Protein AF-V4MR27-F1 (afdb_monomer_lite)

Secondary structure (DSSP, 8-state):
-HHHHGGGGGG-HHHHHHHHHHHHHHHHHHHHHHHHHHT--SS-HHHHHHHHHHHHHHHHHHHHHIIIIIHHHHHHS-S-HHHHHHHHHHHTTS-HHHHHHHHHHHT-TT---HHHHHHHHHHHHHHHHHHTT--GGGHHHHHHHHHHHHHH-HHHHHHHHHHHHHH-GGGHHHHHHHHTT--HHHH--

Sequence (189 aa):
MLVTVGPYLYRNTQLLQKICRVLRVYYLSALDLVRSSDGSSSQEGSAYENSRVHLKEVRLRVEEALGTCLLPSLQLIPANPAVGNEIWEVMSLLPYEARYRLYGEWEKDDERNPLLLAARQVAKLDTRRILKRLAKENLKPLGRMVAKLAHANPMTVLRTIVNQIEAYRDMIPPVVDAFKYLTQVSEAV

Radius of gyration: 19.43 Å; chains: 1; bounding box: 48×42×54 Å

pLDDT: mean 87.87, std 11.01, range [42.19, 96.94]

InterPro domains:
  IPR021726 THO complex, subunitTHOC2, N-terminal [PF11732] (146-186)
  IPR032302 THO complex subunit 2, N-terminal domain [PF16134] (2-144)
  IPR040007 THO complex subunit 2 [PTHR21597] (1-186)

Structure (mmCIF, N/CA/C/O backbone):
data_AF-V4MR27-F1
#
_entry.id   AF-V4MR27-F1
#
loop_
_atom_site.group_PDB
_atom_site.id
_atom_site.type_symbol
_atom_site.label_atom_id
_atom_site.label_alt_id
_atom_site.label_comp_id
_atom_site.label_asym_id
_atom_site.label_entity_id
_atom_site.label_seq_id
_atom_site.pdbx_PDB_ins_code
_atom_site.Cartn_x
_atom_site.Cartn_y
_atom_site.Cartn_z
_atom_site.occupancy
_atom_site.B_iso_or_equiv
_atom_site.auth_seq_id
_atom_site.auth_comp_id
_atom_site.auth_asym_id
_atom_site.auth_atom_id
_atom_site.pdbx_PDB_model_num
ATOM 1 N N . MET A 1 1 ? 7.627 11.214 -18.291 1.00 61.47 1 MET A N 1
ATOM 2 C CA . MET A 1 1 ? 6.178 11.523 -18.359 1.00 61.47 1 MET A CA 1
ATOM 3 C C . MET A 1 1 ? 5.430 11.166 -17.074 1.00 61.47 1 MET A C 1
ATOM 5 O O . MET A 1 1 ? 4.706 12.015 -16.584 1.00 61.47 1 MET A O 1
ATOM 9 N N . LEU A 1 2 ? 5.575 9.969 -16.485 1.00 76.44 2 LEU A N 1
ATOM 10 C CA . LEU A 1 2 ? 4.888 9.663 -15.210 1.00 76.44 2 LEU A CA 1
ATOM 11 C C . LEU A 1 2 ? 5.478 10.429 -14.014 1.00 76.44 2 LEU A C 1
ATOM 13 O O . LEU A 1 2 ? 4.730 10.980 -13.214 1.00 76.44 2 LEU A O 1
ATOM 17 N N . VAL A 1 3 ? 6.805 10.572 -13.969 1.00 76.50 3 VAL A N 1
ATOM 18 C CA . VAL A 1 3 ? 7.516 11.351 -12.937 1.00 76.50 3 VAL A CA 1
ATOM 19 C C . VAL A 1 3 ? 7.036 12.806 -12.874 1.00 76.50 3 VAL A C 1
ATOM 21 O O . VAL A 1 3 ? 6.881 13.369 -11.799 1.00 76.50 3 VAL A O 1
ATOM 24 N N . THR A 1 4 ? 6.718 13.410 -14.023 1.00 82.38 4 THR A N 1
ATOM 25 C CA . THR A 1 4 ? 6.218 14.792 -14.097 1.00 82.38 4 THR A CA 1
ATOM 26 C C . THR A 1 4 ? 4.765 14.932 -13.641 1.00 82.38 4 THR A C 1
ATOM 28 O O . THR A 1 4 ? 4.366 16.012 -13.222 1.00 82.38 4 THR A O 1
ATOM 31 N N . VAL A 1 5 ? 3.965 13.860 -13.721 1.00 86.06 5 VAL A N 1
ATOM 32 C CA . VAL A 1 5 ? 2.585 13.842 -13.203 1.00 86.06 5 VAL A CA 1
ATOM 33 C C . VAL A 1 5 ? 2.581 13.683 -11.682 1.00 86.06 5 VAL A C 1
ATOM 35 O O . VAL A 1 5 ? 1.713 14.243 -11.016 1.00 86.06 5 VAL A O 1
ATOM 38 N N . GLY A 1 6 ? 3.538 12.939 -11.122 1.00 87.12 6 GLY A N 1
ATOM 39 C CA . GLY A 1 6 ? 3.663 12.742 -9.679 1.00 87.12 6 GLY A CA 1
ATOM 40 C C . GLY A 1 6 ? 2.370 12.198 -9.042 1.00 87.12 6 GLY A C 1
ATOM 41 O O . GLY A 1 6 ? 1.701 11.354 -9.646 1.00 87.12 6 GLY A O 1
ATOM 42 N N . PRO A 1 7 ? 1.953 12.685 -7.858 1.00 89.62 7 PRO A N 1
ATOM 43 C CA . PRO A 1 7 ? 0.788 12.158 -7.145 1.00 89.62 7 PRO A CA 1
ATOM 44 C C . PRO A 1 7 ? -0.559 12.531 -7.774 1.00 89.62 7 PRO A C 1
ATOM 46 O O . PRO A 1 7 ? -1.594 12.110 -7.272 1.00 89.62 7 PRO A O 1
ATOM 49 N N . TYR A 1 8 ? -0.596 13.338 -8.839 1.00 92.00 8 TYR A N 1
ATOM 50 C CA . TYR A 1 8 ? -1.842 13.898 -9.379 1.00 92.00 8 TYR A CA 1
ATOM 51 C C . TYR A 1 8 ? -2.658 12.918 -10.238 1.00 92.00 8 TYR A C 1
ATOM 53 O O . TYR A 1 8 ? -3.765 13.254 -10.671 1.00 92.00 8 TYR A O 1
ATOM 61 N N . LEU A 1 9 ? -2.168 11.691 -10.442 1.00 91.75 9 LEU A N 1
ATOM 62 C CA . LEU A 1 9 ? -2.868 10.658 -11.205 1.00 91.75 9 LEU A CA 1
ATOM 63 C C . LEU A 1 9 ? -4.147 10.165 -10.498 1.00 91.75 9 LEU A C 1
ATOM 65 O O . LEU A 1 9 ? -5.035 9.619 -11.153 1.00 91.75 9 LEU A O 1
ATOM 69 N N . TYR A 1 10 ? -4.304 10.447 -9.196 1.00 92.62 10 TYR A N 1
ATOM 70 C CA . TYR A 1 10 ? -5.521 10.150 -8.424 1.00 92.62 10 TYR A CA 1
ATOM 71 C C . TYR A 1 10 ? -6.809 10.719 -9.043 1.00 92.62 10 TYR A C 1
ATOM 73 O O . TYR A 1 10 ? -7.890 10.171 -8.836 1.00 92.62 10 TYR A O 1
ATOM 81 N N . ARG A 1 11 ? -6.703 11.798 -9.833 1.00 92.44 11 ARG A N 1
ATOM 82 C CA . ARG A 1 11 ? -7.843 12.440 -10.507 1.00 92.44 11 ARG A CA 1
ATOM 83 C C . ARG A 1 11 ? -8.470 11.573 -11.598 1.00 92.44 11 ARG A C 1
ATOM 85 O O . ARG A 1 11 ? -9.620 11.804 -11.959 1.00 92.44 11 ARG A O 1
ATOM 92 N N . ASN A 1 12 ? -7.735 10.597 -12.134 1.00 93.81 12 ASN A N 1
ATOM 93 C CA . ASN A 1 12 ? -8.235 9.679 -13.151 1.00 93.81 12 ASN A CA 1
ATOM 94 C C . ASN A 1 12 ? -7.820 8.239 -12.824 1.00 93.81 12 ASN A C 1
ATOM 96 O O . ASN A 1 12 ? -6.798 7.728 -13.286 1.00 93.81 12 ASN A O 1
ATOM 100 N N . THR A 1 13 ? -8.661 7.568 -12.040 1.00 92.06 13 THR A N 1
ATOM 101 C CA . THR A 1 13 ? -8.437 6.185 -11.602 1.00 92.06 13 THR A CA 1
ATOM 102 C C . THR A 1 13 ? -8.432 5.188 -12.762 1.00 92.06 13 THR A C 1
ATOM 104 O O . THR A 1 13 ? -7.678 4.220 -12.718 1.00 92.06 13 THR A O 1
ATOM 107 N N . GLN A 1 14 ? -9.197 5.433 -13.831 1.00 93.94 14 GLN A N 1
ATOM 108 C CA . GLN A 1 14 ? -9.194 4.573 -15.020 1.00 93.94 14 GLN A CA 1
ATOM 109 C C . GLN A 1 14 ? -7.848 4.620 -15.747 1.00 93.94 14 GLN A C 1
ATOM 111 O O . GLN A 1 14 ? -7.337 3.589 -16.184 1.00 93.94 14 GLN A O 1
ATOM 116 N N . LEU A 1 15 ? -7.265 5.815 -15.880 1.00 94.00 15 LEU A N 1
ATOM 117 C CA . LEU A 1 15 ? -5.939 5.979 -16.466 1.00 94.00 15 LEU A CA 1
ATOM 118 C C . LEU A 1 15 ? -4.879 5.291 -15.603 1.00 94.00 15 LEU A C 1
ATOM 120 O O . LEU A 1 15 ? -4.043 4.572 -16.144 1.00 94.00 15 LEU A O 1
ATOM 124 N N . LEU A 1 16 ? -4.956 5.451 -14.279 1.00 93.88 16 LEU A N 1
ATOM 125 C CA . LEU A 1 16 ? -4.059 4.779 -13.340 1.00 93.88 16 LEU A CA 1
ATOM 126 C C . LEU A 1 16 ? -4.094 3.256 -13.520 1.00 93.88 16 LEU A C 1
ATOM 128 O O . LEU A 1 16 ? -3.049 2.643 -13.715 1.00 93.88 16 LEU A O 1
ATOM 132 N N . GLN A 1 17 ? -5.283 2.653 -13.550 1.00 94.56 17 GLN A N 1
ATOM 133 C CA . GLN A 1 17 ? -5.431 1.208 -13.756 1.00 94.56 17 GLN A CA 1
ATOM 134 C C . GLN A 1 17 ? -4.856 0.752 -15.103 1.00 94.56 17 GLN A C 1
ATOM 136 O O . GLN A 1 17 ? -4.153 -0.255 -15.172 1.00 94.56 17 GLN A O 1
ATOM 141 N N . LYS A 1 18 ? -5.101 1.503 -16.186 1.00 95.69 18 LYS A N 1
ATOM 142 C CA . LYS A 1 18 ? -4.506 1.204 -17.499 1.00 95.69 18 LYS A CA 1
ATOM 143 C C . LYS A 1 18 ? -2.979 1.276 -17.457 1.00 95.69 18 LYS A C 1
ATOM 145 O O . LYS A 1 18 ? -2.328 0.401 -18.020 1.00 95.69 18 LYS A O 1
ATOM 150 N N . ILE A 1 19 ? -2.413 2.270 -16.771 1.00 94.75 19 ILE A N 1
ATOM 151 C CA . ILE A 1 19 ? -0.962 2.399 -16.586 1.00 94.75 19 ILE A CA 1
ATOM 152 C C . ILE A 1 19 ? -0.410 1.195 -15.820 1.00 94.75 19 ILE A C 1
ATOM 154 O O . ILE A 1 19 ? 0.567 0.611 -16.277 1.00 94.75 19 ILE A O 1
ATOM 158 N N . CYS A 1 20 ? -1.045 0.769 -14.724 1.00 95.50 20 CYS A N 1
ATOM 159 C CA . CYS A 1 20 ? -0.635 -0.433 -13.991 1.00 95.50 20 CYS A CA 1
ATOM 160 C C . CYS A 1 20 ? -0.592 -1.667 -14.900 1.00 95.50 20 CYS A C 1
ATOM 162 O O . CYS A 1 20 ? 0.419 -2.364 -14.942 1.00 95.50 20 CYS A O 1
ATOM 164 N N . ARG A 1 21 ? -1.635 -1.893 -15.708 1.00 96.19 21 ARG A N 1
ATOM 165 C CA . ARG A 1 21 ? -1.679 -3.020 -16.656 1.00 96.19 21 ARG A CA 1
ATOM 166 C C . ARG A 1 21 ? -0.570 -2.950 -17.702 1.00 96.19 21 ARG A C 1
ATOM 168 O O . ARG A 1 21 ? 0.065 -3.962 -17.982 1.00 96.19 21 ARG A O 1
ATOM 175 N N . VAL A 1 22 ? -0.306 -1.766 -18.252 1.00 96.44 22 VAL A N 1
ATOM 176 C CA . VAL A 1 22 ? 0.782 -1.568 -19.222 1.00 96.44 22 VAL A CA 1
ATOM 177 C C . VAL A 1 22 ? 2.145 -1.807 -18.575 1.00 96.44 22 VAL A C 1
ATOM 179 O O . VAL A 1 22 ? 2.960 -2.518 -19.153 1.00 96.44 22 VAL A O 1
ATOM 182 N N . LEU A 1 23 ? 2.390 -1.281 -17.371 1.00 95.44 23 LEU A N 1
ATOM 183 C CA . LEU A 1 23 ? 3.644 -1.497 -16.638 1.00 95.44 23 LEU A CA 1
ATOM 184 C C . LEU A 1 23 ? 3.859 -2.973 -16.300 1.00 95.44 23 LEU A C 1
ATOM 186 O O . LEU A 1 23 ? 4.974 -3.471 -16.435 1.00 95.44 23 LEU A O 1
ATOM 190 N N . ARG A 1 24 ? 2.791 -3.681 -15.919 1.00 95.88 24 ARG A N 1
ATOM 191 C CA . ARG A 1 24 ? 2.817 -5.124 -15.674 1.00 95.88 24 ARG A CA 1
ATOM 192 C C . ARG A 1 24 ? 3.269 -5.885 -16.918 1.00 95.88 24 ARG A C 1
ATOM 194 O O . ARG A 1 24 ? 4.217 -6.660 -16.844 1.00 95.88 24 ARG A O 1
ATOM 201 N N . VAL A 1 25 ? 2.609 -5.652 -18.055 1.00 96.50 25 VAL A N 1
ATOM 202 C CA . VAL A 1 25 ? 2.952 -6.309 -19.326 1.00 96.50 25 VAL A CA 1
ATOM 203 C C . VAL A 1 25 ? 4.372 -5.939 -19.750 1.00 96.50 25 VAL A C 1
ATOM 205 O O . VAL A 1 25 ? 5.138 -6.820 -20.110 1.00 96.50 25 VAL A O 1
ATOM 208 N N . TYR A 1 26 ? 4.759 -4.668 -19.631 1.00 94.88 26 TYR A N 1
ATOM 209 C CA . TYR A 1 26 ? 6.109 -4.202 -19.952 1.00 94.88 26 TYR A CA 1
ATOM 210 C C . TYR A 1 26 ? 7.191 -4.931 -19.140 1.00 94.88 26 TYR A C 1
ATOM 212 O O . TYR A 1 26 ? 8.190 -5.376 -19.704 1.00 94.88 26 TYR A O 1
ATOM 220 N N . TYR A 1 27 ? 6.973 -5.108 -17.833 1.00 95.62 27 TYR A N 1
ATOM 221 C CA . TYR A 1 27 ? 7.899 -5.835 -16.966 1.00 95.62 27 TYR A CA 1
ATOM 222 C C . TYR A 1 27 ? 7.965 -7.331 -17.303 1.00 95.62 27 TYR A C 1
ATOM 224 O O . TYR A 1 27 ? 9.055 -7.892 -17.395 1.00 95.62 27 TYR A O 1
ATOM 232 N N . LEU A 1 28 ? 6.813 -7.971 -17.529 1.00 95.38 28 LEU A N 1
ATOM 233 C CA . LEU A 1 28 ? 6.743 -9.388 -17.903 1.00 95.38 28 LEU A CA 1
ATOM 234 C C . LEU A 1 28 ? 7.421 -9.658 -19.248 1.00 95.38 28 LEU A C 1
ATOM 236 O O . LEU A 1 28 ? 8.230 -10.574 -19.337 1.00 95.38 28 LEU A O 1
ATOM 240 N N . SER A 1 29 ? 7.187 -8.815 -20.256 1.00 93.75 29 SER A N 1
ATOM 241 C CA . SER A 1 29 ? 7.860 -8.935 -21.551 1.00 93.75 29 SER A CA 1
ATOM 242 C C . SER A 1 29 ? 9.382 -8.857 -21.412 1.00 93.75 29 SER A C 1
ATOM 244 O O . SER A 1 29 ? 10.097 -9.627 -22.046 1.00 93.75 29 SER A O 1
ATOM 246 N N . ALA A 1 30 ? 9.899 -7.971 -20.552 1.00 92.50 30 ALA A N 1
ATOM 247 C CA . ALA A 1 30 ? 11.335 -7.890 -20.288 1.00 92.50 30 ALA A CA 1
ATOM 248 C C . ALA A 1 30 ? 11.878 -9.142 -19.574 1.00 92.50 30 ALA A C 1
ATOM 250 O O . ALA A 1 30 ? 12.997 -9.570 -19.855 1.00 92.50 30 ALA A O 1
ATOM 251 N N . LEU A 1 31 ? 11.095 -9.750 -18.676 1.00 91.50 31 LEU A N 1
ATOM 252 C CA . LEU A 1 31 ? 11.454 -11.019 -18.037 1.00 91.50 31 LEU A CA 1
ATOM 253 C C . LEU A 1 31 ? 11.474 -12.180 -19.034 1.00 91.50 31 LEU A C 1
ATOM 255 O O . LEU A 1 31 ? 12.399 -12.991 -19.002 1.00 91.50 31 LEU A O 1
ATOM 259 N N . ASP A 1 32 ? 10.485 -12.259 -19.918 1.00 91.12 32 ASP A N 1
ATOM 260 C CA . ASP A 1 32 ? 10.373 -13.345 -20.892 1.00 91.12 32 ASP A CA 1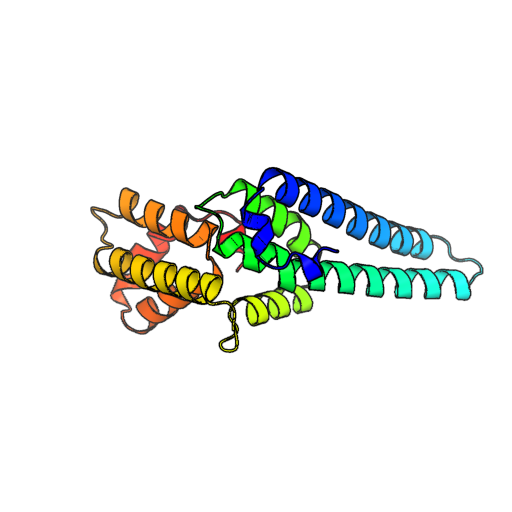
ATOM 261 C C . ASP A 1 32 ? 11.501 -13.299 -21.933 1.00 91.12 32 ASP A C 1
ATOM 263 O O . ASP A 1 32 ? 12.000 -14.350 -22.338 1.00 91.12 32 ASP A O 1
ATOM 267 N N . LEU A 1 33 ? 11.990 -12.105 -22.289 1.00 87.88 33 LEU A N 1
ATOM 268 C CA . LEU A 1 33 ? 13.189 -11.941 -23.122 1.00 87.88 33 LEU A CA 1
ATOM 269 C C . LEU A 1 33 ? 14.445 -12.534 -22.464 1.00 87.88 33 LEU A C 1
ATOM 271 O O . LEU A 1 33 ? 15.243 -13.192 -23.131 1.00 87.88 33 LEU A O 1
ATOM 275 N N . VAL A 1 34 ? 14.615 -12.342 -21.152 1.00 87.75 34 VAL A N 1
ATOM 276 C CA . VAL A 1 34 ? 15.747 -12.917 -20.404 1.00 87.75 34 VAL A CA 1
ATOM 277 C C . VAL A 1 34 ? 15.586 -14.430 -20.231 1.00 87.75 34 VAL A C 1
ATOM 279 O O . VAL A 1 34 ? 16.543 -15.174 -20.403 1.00 87.75 34 VAL A O 1
ATOM 282 N N . ARG A 1 35 ? 14.369 -14.918 -19.966 1.00 87.00 35 ARG A N 1
ATOM 283 C CA . ARG A 1 35 ? 14.099 -16.363 -19.854 1.00 87.00 35 ARG A CA 1
ATOM 284 C C . ARG A 1 35 ? 14.314 -17.105 -21.170 1.00 87.00 35 ARG A C 1
ATOM 286 O O . ARG A 1 35 ? 14.810 -18.225 -21.166 1.00 87.00 35 ARG A O 1
ATOM 293 N N . SER A 1 36 ? 13.942 -16.485 -22.288 1.00 82.31 36 SER A N 1
ATOM 294 C CA . SER A 1 36 ? 14.106 -17.079 -23.618 1.00 82.31 36 SER A CA 1
ATOM 295 C C . SER A 1 36 ? 15.580 -17.211 -24.006 1.00 82.31 36 SER A C 1
ATOM 297 O O . SER A 1 36 ? 15.940 -18.167 -24.686 1.00 82.31 36 SER A O 1
ATOM 299 N N . SER A 1 37 ? 16.439 -16.296 -23.543 1.00 74.69 37 SER A N 1
ATOM 300 C CA . SER A 1 37 ? 17.880 -16.353 -23.806 1.00 74.69 37 SER A CA 1
ATOM 301 C C . SER A 1 37 ? 18.631 -17.343 -22.907 1.00 74.69 37 SER A C 1
ATOM 303 O O . SER A 1 37 ? 19.641 -17.892 -23.339 1.00 74.69 37 SER A O 1
ATOM 305 N N . ASP A 1 38 ? 18.111 -17.657 -21.713 1.00 68.88 38 ASP A N 1
ATOM 306 C CA . ASP A 1 38 ? 18.657 -18.712 -20.840 1.00 68.88 38 ASP A CA 1
ATOM 307 C C . ASP A 1 38 ? 18.487 -20.133 -21.433 1.00 68.88 38 ASP A C 1
ATOM 309 O O . ASP A 1 38 ? 19.234 -21.046 -21.080 1.00 68.88 38 ASP A O 1
ATOM 313 N N . GLY A 1 39 ? 17.526 -20.339 -22.346 1.00 65.75 39 GLY A N 1
ATOM 314 C CA . GLY A 1 39 ? 17.236 -21.640 -22.969 1.00 65.75 39 GLY A CA 1
ATOM 315 C C . GLY A 1 39 ? 18.061 -21.984 -24.220 1.00 65.75 39 GLY A C 1
ATOM 316 O O . GLY A 1 39 ? 18.064 -23.140 -24.642 1.00 65.75 39 GLY A O 1
ATOM 317 N N . SER A 1 40 ? 18.763 -21.017 -24.822 1.00 63.44 40 SER A N 1
ATOM 318 C CA . SER A 1 40 ? 19.533 -21.185 -26.066 1.00 63.44 40 SER A CA 1
ATOM 319 C C . SER A 1 40 ? 21.042 -21.216 -25.789 1.00 63.44 40 SER A C 1
ATOM 321 O O . SER A 1 40 ? 21.714 -20.189 -25.758 1.00 63.44 40 SER A O 1
ATOM 323 N N . SER A 1 41 ? 21.595 -22.408 -25.577 1.00 53.75 41 SER A N 1
ATOM 324 C CA . SER A 1 41 ? 22.968 -22.650 -25.107 1.00 53.75 41 SER A CA 1
ATOM 325 C C . SER A 1 41 ? 24.072 -22.567 -26.180 1.00 53.75 41 SER A C 1
ATOM 327 O O . SER A 1 41 ? 25.076 -23.273 -26.094 1.00 53.75 41 SER A O 1
ATOM 329 N N . SER A 1 42 ? 23.960 -21.725 -27.211 1.00 52.84 42 SER A N 1
ATOM 330 C CA . SER A 1 42 ? 25.011 -21.627 -28.241 1.00 52.84 42 SER A CA 1
ATOM 331 C C . SER A 1 42 ? 25.128 -20.223 -28.839 1.00 52.84 42 SER A C 1
ATOM 333 O O . SER A 1 42 ? 24.287 -19.826 -29.628 1.00 52.84 42 SER A O 1
ATOM 335 N N . GLN A 1 43 ? 26.219 -19.534 -28.478 1.00 56.94 43 GLN A N 1
ATOM 336 C CA . GLN A 1 43 ? 26.781 -18.321 -29.101 1.00 56.94 43 GLN A CA 1
ATOM 337 C C . GLN A 1 43 ? 25.887 -17.066 -29.154 1.00 56.94 43 GLN A C 1
ATOM 339 O O . GLN A 1 43 ? 25.104 -16.910 -30.073 1.00 56.94 43 GLN A O 1
ATOM 344 N N . GLU A 1 44 ? 26.101 -16.136 -28.206 1.00 56.25 44 GLU A N 1
ATOM 345 C CA . GLU A 1 44 ? 26.154 -14.665 -28.399 1.00 56.25 44 GLU A CA 1
ATOM 346 C C . GLU A 1 44 ? 26.227 -13.952 -27.029 1.00 56.25 44 GLU A C 1
ATOM 348 O O . GLU A 1 44 ? 25.235 -13.482 -26.472 1.00 56.25 44 GLU A O 1
ATOM 353 N N . GLY A 1 45 ? 27.431 -13.845 -26.451 1.00 61.94 45 GLY A N 1
ATOM 354 C CA . GLY A 1 45 ? 27.626 -13.197 -25.141 1.00 61.94 45 GLY A CA 1
ATOM 355 C C . GLY A 1 45 ? 27.185 -11.723 -25.082 1.00 61.94 45 GLY A C 1
ATOM 356 O O . GLY A 1 45 ? 26.875 -11.221 -24.006 1.00 61.94 45 GLY A O 1
ATOM 357 N N . SER A 1 46 ? 27.103 -11.032 -26.227 1.00 67.62 46 SER A N 1
ATOM 358 C CA . SER A 1 46 ? 26.676 -9.626 -26.302 1.00 67.62 46 SER A CA 1
ATOM 359 C C . SER A 1 46 ? 25.155 -9.452 -26.188 1.00 67.62 46 SER A C 1
ATOM 361 O O . SER A 1 46 ? 24.696 -8.594 -25.434 1.00 67.62 46 SER A O 1
ATOM 363 N N . ALA A 1 47 ? 24.359 -10.280 -26.875 1.00 70.75 47 ALA A N 1
ATOM 364 C CA . ALA A 1 47 ? 22.896 -10.196 -26.837 1.00 70.75 47 ALA A CA 1
ATOM 365 C C . ALA A 1 47 ? 22.331 -10.540 -25.445 1.00 70.75 47 ALA A C 1
ATOM 367 O O . ALA A 1 47 ? 21.364 -9.926 -24.974 1.00 70.75 47 ALA A O 1
ATOM 368 N N . TYR A 1 48 ? 22.986 -11.477 -24.756 1.00 69.69 48 TYR A N 1
ATOM 369 C CA . TYR A 1 48 ? 22.646 -11.869 -23.392 1.00 69.69 48 TYR A CA 1
ATOM 370 C C . TYR A 1 48 ? 22.860 -10.733 -22.381 1.00 69.69 48 TYR A C 1
ATOM 372 O O . TYR A 1 48 ? 21.967 -10.415 -21.588 1.00 69.69 48 TYR A O 1
ATOM 380 N N . GLU A 1 49 ? 24.015 -10.066 -22.449 1.0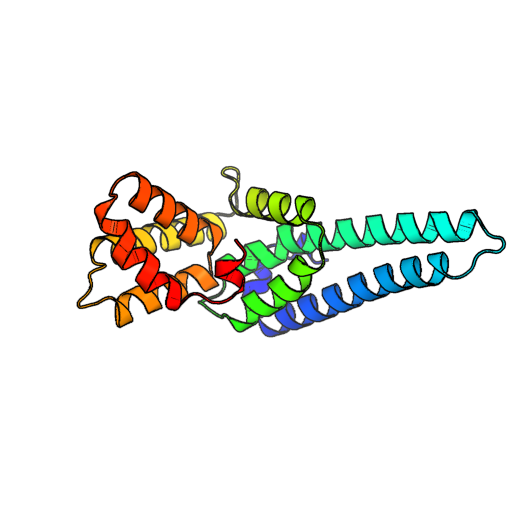0 81.69 49 GLU A N 1
ATOM 381 C CA . GLU A 1 49 ? 24.325 -8.936 -21.570 1.00 81.69 49 GLU A CA 1
ATOM 382 C C . GLU A 1 49 ? 23.361 -7.765 -21.813 1.00 81.69 49 GLU A C 1
ATOM 384 O O . GLU A 1 49 ? 22.804 -7.206 -20.865 1.00 81.69 49 GLU A O 1
ATOM 389 N N . ASN A 1 50 ? 23.049 -7.471 -23.080 1.00 84.19 50 ASN A N 1
ATOM 390 C CA . ASN A 1 50 ? 22.085 -6.432 -23.451 1.00 84.19 50 ASN A CA 1
ATOM 391 C C . ASN A 1 50 ? 20.686 -6.691 -22.860 1.00 84.19 50 ASN A C 1
ATOM 393 O O . ASN A 1 50 ? 20.038 -5.762 -22.373 1.00 84.19 50 ASN A O 1
ATOM 397 N N . SER A 1 51 ? 20.234 -7.950 -22.838 1.00 86.25 51 SER A N 1
ATOM 398 C CA . SER A 1 51 ? 18.925 -8.334 -22.285 1.00 86.25 51 SER A CA 1
ATOM 399 C C . SER A 1 51 ? 18.857 -8.141 -20.766 1.00 86.25 51 SER A C 1
ATOM 401 O O . SER A 1 51 ? 17.871 -7.621 -20.236 1.00 86.25 51 SER A O 1
ATOM 403 N N . ARG A 1 52 ? 19.931 -8.488 -20.045 1.00 86.69 52 ARG A N 1
ATOM 404 C CA . ARG A 1 52 ? 20.029 -8.274 -18.590 1.00 86.69 52 ARG A CA 1
ATOM 405 C C . ARG A 1 52 ? 20.097 -6.794 -18.226 1.00 86.69 52 ARG A C 1
ATOM 407 O O . ARG A 1 52 ? 19.473 -6.376 -17.248 1.00 86.69 52 ARG A O 1
ATOM 414 N N . VAL A 1 53 ? 20.834 -5.998 -19.000 1.00 90.38 53 VAL A N 1
ATOM 415 C CA . VAL A 1 53 ? 20.880 -4.537 -18.836 1.00 90.38 53 VAL A CA 1
ATOM 416 C C . VAL A 1 53 ? 19.499 -3.932 -19.086 1.00 90.38 53 VAL A C 1
ATOM 418 O O . VAL A 1 53 ? 19.029 -3.136 -18.272 1.00 90.38 53 VAL A O 1
ATOM 421 N N . HIS A 1 54 ? 18.804 -4.370 -20.139 1.00 90.88 54 HIS A N 1
ATOM 422 C CA . HIS A 1 54 ? 17.444 -3.924 -20.427 1.00 90.88 54 HIS A CA 1
ATOM 423 C C . HIS A 1 54 ? 16.473 -4.239 -19.281 1.00 90.88 54 HIS A C 1
ATOM 425 O O . HIS A 1 54 ? 15.737 -3.355 -18.846 1.00 90.88 54 HIS A O 1
ATOM 431 N N . LEU A 1 55 ? 16.513 -5.452 -18.718 1.00 91.81 55 LEU A N 1
ATOM 432 C CA . LEU A 1 55 ? 15.675 -5.815 -17.572 1.00 91.81 55 LEU A CA 1
ATOM 433 C C . LEU A 1 55 ? 15.953 -4.936 -16.341 1.00 91.81 55 LEU A C 1
ATOM 435 O O . LEU A 1 55 ? 15.016 -4.528 -15.652 1.00 91.81 55 LEU A O 1
ATOM 439 N N . LYS A 1 56 ? 17.224 -4.623 -16.056 1.00 92.75 56 LYS A N 1
ATOM 440 C CA . LYS A 1 56 ? 17.590 -3.718 -14.951 1.00 92.75 56 LYS A CA 1
ATOM 441 C C . LYS A 1 56 ? 17.001 -2.321 -15.153 1.00 92.75 56 LYS A C 1
ATOM 443 O O . LYS A 1 56 ? 16.452 -1.763 -14.206 1.00 92.75 56 LYS A O 1
ATOM 448 N N . GLU A 1 57 ? 17.070 -1.794 -16.373 1.00 93.56 57 GLU A N 1
ATOM 449 C CA . GLU A 1 57 ? 16.499 -0.492 -16.733 1.00 93.56 57 GLU A CA 1
ATOM 450 C C . GLU A 1 57 ? 14.968 -0.492 -16.626 1.00 93.56 57 GLU A C 1
ATOM 452 O O . GLU A 1 57 ? 14.371 0.404 -16.030 1.00 93.56 57 GLU A O 1
ATOM 457 N N . VAL A 1 58 ? 14.313 -1.532 -17.148 1.00 94.25 58 VAL A N 1
ATOM 458 C CA . VAL A 1 58 ? 12.859 -1.724 -17.036 1.00 94.25 58 VAL A CA 1
ATOM 459 C C . VAL A 1 58 ? 12.438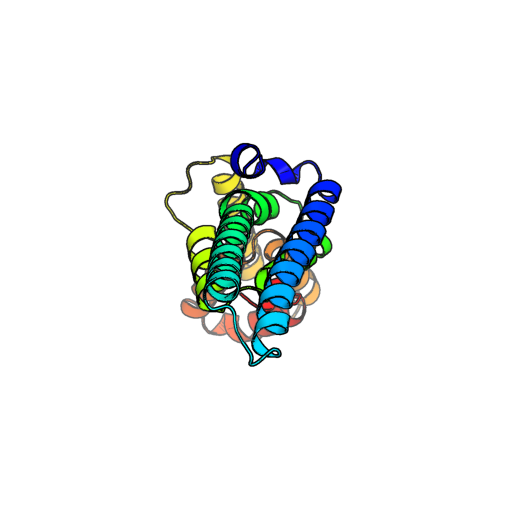 -1.752 -15.569 1.00 94.25 58 VAL A C 1
ATOM 461 O O . VAL A 1 58 ? 11.504 -1.047 -15.185 1.00 94.25 58 VAL A O 1
ATOM 464 N N . ARG A 1 59 ? 13.155 -2.515 -14.736 1.00 94.44 59 ARG A N 1
ATOM 465 C CA . ARG A 1 59 ? 12.908 -2.587 -13.294 1.00 94.44 59 ARG A CA 1
ATOM 466 C C . ARG A 1 59 ? 13.026 -1.217 -12.637 1.00 94.44 59 ARG A C 1
ATOM 468 O O . ARG A 1 59 ? 12.117 -0.836 -11.908 1.00 94.44 59 ARG A O 1
ATOM 475 N N . LEU A 1 60 ? 14.095 -0.474 -12.925 1.00 94.00 60 LEU A N 1
ATOM 476 C CA . LEU A 1 60 ? 14.311 0.860 -12.366 1.00 94.00 60 LEU A CA 1
ATOM 477 C C . LEU A 1 60 ? 13.156 1.809 -12.714 1.00 94.00 60 LEU A C 1
ATOM 479 O O . LEU A 1 60 ? 12.625 2.475 -11.831 1.00 94.00 60 LEU A O 1
ATOM 483 N N . ARG A 1 61 ? 12.706 1.813 -13.973 1.00 93.56 61 ARG A N 1
ATOM 484 C CA . ARG A 1 61 ? 11.575 2.646 -14.417 1.00 93.56 61 ARG A CA 1
ATOM 485 C C . ARG A 1 61 ? 10.254 2.264 -13.756 1.00 93.56 61 ARG A C 1
ATOM 487 O O . ARG A 1 61 ? 9.440 3.138 -13.470 1.00 93.56 61 ARG A O 1
ATOM 494 N N . VAL A 1 62 ? 10.018 0.970 -13.533 1.00 95.00 62 VAL A N 1
ATOM 495 C CA . VAL A 1 62 ? 8.816 0.489 -12.833 1.00 95.00 62 VAL A CA 1
ATOM 496 C C . VAL A 1 62 ? 8.860 0.882 -11.355 1.00 95.00 62 VAL A C 1
ATOM 498 O O . VAL A 1 62 ? 7.867 1.403 -10.850 1.00 95.00 62 VAL A O 1
ATOM 501 N N . GLU A 1 63 ? 9.999 0.696 -10.679 1.00 94.62 63 GLU A N 1
ATOM 502 C CA . GLU A 1 63 ? 10.209 1.148 -9.294 1.00 94.62 63 GLU A CA 1
ATOM 503 C C . GLU A 1 63 ? 9.995 2.666 -9.169 1.00 94.62 63 GLU A C 1
ATOM 505 O O . GLU A 1 63 ? 9.254 3.117 -8.294 1.00 94.62 63 GLU A O 1
ATOM 510 N N . GLU A 1 64 ? 10.560 3.455 -10.085 1.00 93.31 64 GLU A N 1
ATOM 511 C CA . GLU A 1 64 ? 10.396 4.909 -10.111 1.00 93.31 64 GLU A CA 1
ATOM 512 C C . GLU A 1 64 ? 8.931 5.315 -10.333 1.00 93.31 64 GLU A C 1
ATOM 514 O O . GLU A 1 64 ? 8.407 6.167 -9.612 1.00 93.31 64 GLU A O 1
ATOM 519 N N . ALA A 1 65 ? 8.228 4.689 -11.284 1.00 94.00 65 ALA A N 1
ATOM 520 C CA . ALA A 1 65 ? 6.812 4.965 -11.534 1.00 94.00 65 ALA A CA 1
ATOM 521 C C . ALA A 1 65 ? 5.928 4.619 -10.323 1.00 94.00 65 ALA A C 1
ATOM 523 O O . ALA A 1 65 ? 4.991 5.360 -10.006 1.00 94.00 65 ALA A O 1
ATOM 524 N N . LEU A 1 66 ? 6.232 3.520 -9.626 1.00 94.00 66 LEU A N 1
ATOM 525 C CA . LEU A 1 66 ? 5.542 3.135 -8.397 1.00 94.00 66 LEU A CA 1
ATOM 526 C C . LEU A 1 66 ? 5.765 4.172 -7.292 1.00 94.00 66 LEU A C 1
ATOM 528 O O . LEU A 1 66 ? 4.791 4.714 -6.766 1.00 94.00 66 LEU A O 1
ATOM 532 N N . GLY A 1 67 ? 7.026 4.481 -6.982 1.00 92.19 67 GLY A N 1
ATOM 533 C CA . GLY A 1 67 ? 7.394 5.359 -5.872 1.00 92.19 67 GLY A CA 1
ATOM 534 C C . GLY A 1 67 ? 7.004 6.824 -6.076 1.00 92.19 67 GLY A C 1
ATOM 535 O O . GLY A 1 67 ? 6.523 7.463 -5.146 1.00 92.19 67 GLY A O 1
ATOM 536 N N . THR A 1 68 ? 7.156 7.361 -7.288 1.00 90.50 68 THR A N 1
ATOM 537 C CA . THR A 1 68 ? 6.931 8.797 -7.556 1.00 90.50 68 THR A CA 1
ATOM 538 C C . THR A 1 68 ? 5.489 9.138 -7.931 1.00 90.50 68 THR A C 1
ATOM 540 O O . THR A 1 68 ? 5.063 10.282 -7.766 1.00 90.50 68 THR A O 1
ATOM 543 N N . CYS A 1 69 ? 4.725 8.167 -8.443 1.00 92.12 69 CYS A N 1
ATOM 544 C CA . CYS A 1 69 ? 3.413 8.425 -9.031 1.00 92.12 69 CYS A CA 1
ATOM 545 C C . CYS A 1 69 ? 2.312 7.525 -8.463 1.00 92.12 69 CYS A C 1
ATOM 547 O O . CYS A 1 69 ? 1.353 8.044 -7.888 1.00 92.12 69 CYS A O 1
ATOM 549 N N . LEU A 1 70 ? 2.423 6.199 -8.584 1.00 93.44 70 LEU A N 1
ATOM 550 C CA . LEU A 1 70 ? 1.306 5.293 -8.280 1.00 93.44 70 LEU A CA 1
ATOM 551 C C . LEU A 1 70 ? 0.985 5.212 -6.779 1.00 93.44 70 LEU A C 1
ATOM 553 O O . LEU A 1 70 ? -0.174 5.392 -6.402 1.00 93.44 70 LEU A O 1
ATOM 557 N N . LEU A 1 71 ? 1.989 4.996 -5.922 1.00 92.81 71 LEU A N 1
ATOM 558 C CA . LEU A 1 71 ? 1.800 4.896 -4.466 1.00 92.81 71 LEU A CA 1
ATOM 559 C C . LEU A 1 71 ? 1.409 6.242 -3.831 1.00 92.81 71 LEU A C 1
ATOM 561 O O . LEU A 1 71 ? 0.490 6.272 -3.006 1.00 92.81 71 LEU A O 1
ATOM 565 N N . PRO A 1 72 ? 2.007 7.382 -4.231 1.00 92.75 72 PRO A N 1
ATOM 566 C CA . PRO A 1 72 ? 1.520 8.696 -3.824 1.00 92.75 72 PRO A CA 1
ATOM 567 C C . PRO A 1 72 ? 0.079 8.969 -4.264 1.00 92.75 72 PRO A C 1
ATOM 569 O O . PRO A 1 72 ? -0.723 9.463 -3.477 1.00 92.75 72 PRO A O 1
ATOM 572 N N . SER A 1 73 ? -0.286 8.595 -5.493 1.00 93.31 73 SER A N 1
ATOM 573 C CA . SER A 1 73 ? -1.655 8.784 -5.984 1.00 93.31 73 SER A CA 1
ATOM 574 C C . SER A 1 73 ? -2.665 7.956 -5.195 1.00 93.31 73 SER A C 1
ATOM 576 O O . SER A 1 73 ? -3.742 8.464 -4.897 1.00 93.31 73 SER A O 1
ATOM 578 N N . LEU A 1 74 ? -2.328 6.717 -4.814 1.00 93.19 74 LEU A N 1
ATOM 579 C CA . LEU A 1 74 ? -3.218 5.851 -4.034 1.00 93.19 74 LEU A CA 1
ATOM 580 C C . LEU A 1 74 ? -3.656 6.502 -2.712 1.00 93.19 74 LEU A C 1
ATOM 582 O O . LEU A 1 74 ? -4.837 6.440 -2.377 1.00 93.19 74 LEU A O 1
ATOM 586 N N . GLN A 1 75 ? -2.745 7.205 -2.031 1.00 92.38 75 GLN A N 1
ATOM 587 C CA . GLN A 1 75 ? -3.021 7.906 -0.765 1.00 92.38 75 GLN A CA 1
ATOM 588 C C . GLN A 1 75 ? -4.096 8.995 -0.896 1.00 92.38 75 GLN A C 1
ATOM 590 O O . GLN A 1 75 ? -4.781 9.314 0.077 1.00 92.38 75 GLN A O 1
ATOM 595 N N .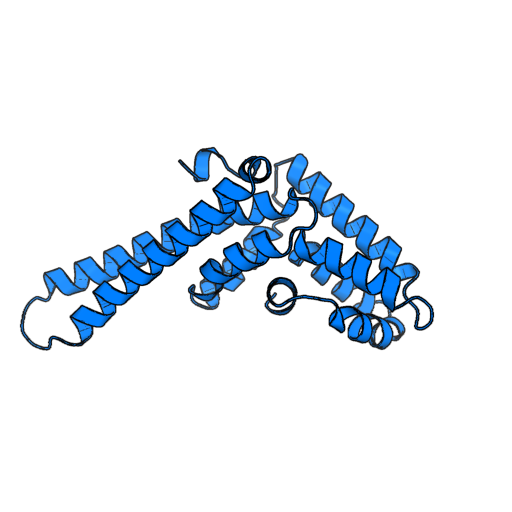 LEU A 1 76 ? -4.251 9.556 -2.100 1.00 93.56 76 LEU A N 1
ATOM 596 C CA . LEU A 1 76 ? -5.208 10.617 -2.416 1.00 93.56 76 LEU A CA 1
ATOM 597 C C . LEU A 1 76 ? -6.531 10.085 -2.990 1.00 93.56 76 LEU A C 1
ATOM 599 O O . LEU A 1 76 ? -7.496 10.843 -3.113 1.00 93.56 76 LEU A O 1
ATOM 603 N N . ILE A 1 77 ? -6.594 8.804 -3.361 1.00 92.75 77 ILE A N 1
ATOM 604 C CA . ILE A 1 77 ? -7.800 8.183 -3.911 1.00 92.75 77 ILE A CA 1
ATOM 605 C C . ILE A 1 77 ? -8.736 7.805 -2.753 1.00 92.75 77 ILE A C 1
ATOM 607 O O . ILE A 1 77 ? -8.324 7.105 -1.826 1.00 92.75 77 ILE A O 1
ATOM 611 N N . PRO A 1 78 ? -10.024 8.201 -2.796 1.00 87.75 78 PRO A N 1
ATOM 612 C CA . PRO A 1 78 ? -11.017 7.667 -1.874 1.00 87.75 78 PRO A CA 1
ATOM 613 C C . PRO A 1 78 ? -11.044 6.144 -1.971 1.00 87.75 78 PRO A C 1
ATOM 615 O O . PRO A 1 78 ? -11.032 5.616 -3.077 1.00 87.75 78 PRO A O 1
ATOM 618 N N . ALA A 1 79 ? -11.114 5.456 -0.832 1.00 85.50 79 ALA A N 1
ATOM 619 C CA . ALA A 1 79 ? -10.991 4.002 -0.727 1.00 85.50 79 ALA A CA 1
ATOM 620 C C . ALA A 1 79 ? -11.562 3.218 -1.924 1.00 85.50 79 ALA A C 1
ATOM 622 O O . ALA A 1 79 ? -12.779 3.064 -2.068 1.00 85.50 79 ALA A O 1
ATOM 623 N N . ASN A 1 80 ? -10.651 2.728 -2.768 1.00 89.38 80 ASN A N 1
ATOM 624 C CA . ASN A 1 80 ? -10.953 2.001 -3.992 1.00 89.38 80 ASN A CA 1
ATOM 625 C C . ASN A 1 80 ? -10.039 0.765 -4.089 1.00 89.38 80 ASN A C 1
ATOM 627 O O . ASN A 1 80 ? -8.930 0.861 -4.624 1.00 89.38 80 ASN A O 1
ATOM 631 N N . PRO A 1 81 ? -10.497 -0.399 -3.592 1.00 87.00 81 PRO A N 1
ATOM 632 C CA . PRO A 1 81 ? -9.696 -1.623 -3.572 1.00 87.00 81 PRO A CA 1
ATOM 633 C C . PRO A 1 81 ? -9.223 -2.064 -4.959 1.00 87.00 81 PRO A C 1
ATOM 635 O O . PRO A 1 81 ? -8.128 -2.598 -5.096 1.00 87.00 81 PRO A O 1
ATOM 638 N N . ALA A 1 82 ? -10.008 -1.797 -6.009 1.00 89.38 82 ALA A N 1
ATOM 639 C CA . ALA A 1 82 ? -9.652 -2.187 -7.370 1.00 89.38 82 ALA A CA 1
ATOM 640 C C . ALA A 1 82 ? -8.379 -1.483 -7.860 1.00 89.38 82 ALA A C 1
ATOM 642 O O . ALA A 1 82 ? -7.603 -2.069 -8.604 1.00 89.38 82 ALA A O 1
ATOM 643 N N . VAL A 1 83 ? -8.147 -0.234 -7.444 1.00 92.06 83 VAL A N 1
ATOM 644 C CA . VAL A 1 83 ? -6.910 0.484 -7.780 1.00 92.06 83 VAL A CA 1
ATOM 645 C C . VAL A 1 83 ? -5.722 -0.089 -7.011 1.00 92.06 83 VAL A C 1
ATOM 647 O O . VAL A 1 83 ? -4.679 -0.335 -7.613 1.00 92.06 83 VAL A O 1
ATOM 650 N N . GLY A 1 84 ? -5.890 -0.348 -5.711 1.00 90.94 84 GLY A N 1
ATOM 651 C CA . GLY A 1 84 ? -4.854 -0.986 -4.898 1.00 90.94 84 GLY A CA 1
ATOM 652 C C . GLY A 1 84 ? -4.425 -2.336 -5.477 1.00 90.94 84 GLY A C 1
ATOM 653 O O . GLY A 1 84 ? -3.231 -2.590 -5.608 1.00 90.94 84 GLY A O 1
ATOM 654 N N . ASN A 1 85 ? -5.387 -3.168 -5.890 1.00 90.94 85 ASN A N 1
ATOM 655 C CA . ASN A 1 85 ? -5.114 -4.478 -6.486 1.00 90.94 85 ASN A CA 1
ATOM 656 C C . ASN A 1 85 ? -4.281 -4.364 -7.771 1.00 90.94 85 ASN A C 1
ATOM 658 O O . ASN A 1 85 ? -3.306 -5.084 -7.931 1.00 90.94 85 ASN A O 1
ATOM 662 N N . GLU A 1 86 ? -4.609 -3.431 -8.667 1.00 93.31 86 GLU A N 1
ATOM 663 C CA . GLU A 1 86 ? -3.846 -3.236 -9.911 1.00 93.31 86 GLU A CA 1
ATOM 664 C C . GLU A 1 86 ? -2.406 -2.766 -9.640 1.00 93.31 86 GLU A C 1
ATOM 666 O O . GLU A 1 86 ? -1.478 -3.186 -10.328 1.00 93.31 86 GLU A O 1
ATOM 671 N N . ILE A 1 87 ? -2.192 -1.934 -8.613 1.00 94.06 87 ILE A N 1
ATOM 672 C CA . ILE A 1 87 ? -0.842 -1.549 -8.172 1.00 94.06 87 ILE A CA 1
ATOM 673 C C . ILE A 1 87 ? -0.093 -2.771 -7.620 1.00 94.06 87 ILE A C 1
ATOM 675 O O . ILE A 1 87 ? 1.073 -2.986 -7.960 1.00 94.06 87 ILE A O 1
ATOM 679 N N . TRP A 1 88 ? -0.759 -3.600 -6.816 1.00 93.06 88 TRP A N 1
ATOM 680 C CA . TRP A 1 88 ? -0.179 -4.816 -6.247 1.00 93.06 88 TRP A CA 1
ATOM 681 C C . TRP A 1 88 ? 0.228 -5.847 -7.305 1.00 93.06 88 TRP A C 1
ATOM 683 O O . TRP A 1 88 ? 1.303 -6.438 -7.209 1.00 93.06 88 TRP A O 1
ATOM 693 N N . GLU A 1 89 ? -0.567 -6.019 -8.360 1.00 93.62 89 GLU A N 1
ATOM 694 C CA . GLU A 1 89 ? -0.226 -6.894 -9.490 1.00 93.62 89 GLU A CA 1
ATOM 695 C C . GLU A 1 89 ? 1.082 -6.477 -10.187 1.00 93.62 89 GLU A C 1
ATOM 697 O O . GLU A 1 89 ? 1.757 -7.320 -10.770 1.00 93.62 89 GLU A O 1
ATOM 702 N N . VAL A 1 90 ? 1.469 -5.197 -10.117 1.00 95.00 90 VAL A N 1
ATOM 703 C CA . VAL A 1 90 ? 2.779 -4.721 -10.594 1.00 95.00 90 VAL A CA 1
ATOM 704 C C . VAL A 1 90 ? 3.851 -4.929 -9.524 1.00 95.00 90 VAL A C 1
ATOM 706 O O . VAL A 1 90 ? 4.919 -5.462 -9.816 1.00 95.00 90 VAL A O 1
ATOM 709 N N . MET A 1 91 ? 3.580 -4.529 -8.278 1.00 94.06 91 MET A N 1
ATOM 710 C CA . MET A 1 91 ? 4.550 -4.628 -7.180 1.00 94.06 91 MET A CA 1
ATOM 711 C C . MET A 1 91 ? 4.971 -6.068 -6.895 1.00 94.06 91 MET A C 1
ATOM 713 O O . MET A 1 91 ? 6.145 -6.318 -6.637 1.00 94.06 91 MET A O 1
ATOM 717 N N . SER A 1 92 ? 4.039 -7.018 -6.956 1.00 93.69 92 SER A N 1
ATOM 718 C CA . SER A 1 92 ? 4.281 -8.439 -6.683 1.00 93.69 92 SER A CA 1
ATOM 719 C C . SER A 1 92 ? 5.288 -9.080 -7.644 1.00 93.69 92 SER A C 1
ATOM 721 O O . SER A 1 92 ? 5.948 -10.045 -7.256 1.00 93.69 92 SER A O 1
ATOM 723 N N . LEU A 1 93 ? 5.476 -8.508 -8.841 1.00 93.69 93 LEU A N 1
ATOM 724 C CA . LEU A 1 93 ? 6.489 -8.937 -9.809 1.00 93.69 93 LEU A CA 1
ATOM 725 C C . LEU A 1 93 ? 7.912 -8.524 -9.415 1.00 93.69 93 LEU A C 1
ATOM 727 O O . LEU A 1 93 ? 8.878 -9.125 -9.883 1.00 93.69 93 LEU A O 1
ATOM 731 N N . LEU A 1 94 ? 8.056 -7.497 -8.574 1.00 93.50 94 LEU A N 1
ATOM 732 C CA . LEU A 1 94 ? 9.356 -7.007 -8.134 1.00 93.50 94 LEU A CA 1
ATOM 733 C C . LEU A 1 94 ? 9.972 -7.935 -7.075 1.00 93.50 94 LEU A C 1
ATOM 735 O O . LEU A 1 94 ? 9.246 -8.525 -6.262 1.00 93.50 94 LEU A O 1
ATOM 739 N N . PRO A 1 95 ? 11.315 -8.029 -7.021 1.00 93.19 95 PRO A N 1
ATOM 740 C CA . PRO A 1 95 ? 11.997 -8.764 -5.966 1.00 93.19 95 PRO A CA 1
ATOM 741 C C . PRO A 1 95 ? 11.694 -8.156 -4.591 1.00 93.19 95 PRO A C 1
ATOM 743 O O . PRO A 1 95 ? 11.457 -6.954 -4.459 1.00 93.19 95 PRO A O 1
ATOM 746 N N . TYR A 1 96 ? 11.752 -8.995 -3.556 1.00 92.31 96 TYR A N 1
ATOM 747 C CA . TYR A 1 96 ? 11.455 -8.631 -2.167 1.00 92.31 96 TYR A CA 1
ATOM 748 C C . TYR A 1 96 ? 12.138 -7.326 -1.726 1.00 92.31 96 TYR A C 1
ATOM 750 O O . TYR A 1 96 ? 11.479 -6.423 -1.217 1.00 92.31 96 TYR A O 1
ATOM 758 N N . GLU A 1 97 ? 13.437 -7.191 -1.995 1.00 93.38 97 GLU A N 1
ATOM 759 C CA . GLU A 1 97 ? 14.236 -6.020 -1.616 1.00 93.38 97 GLU A CA 1
ATOM 760 C C . GLU A 1 97 ? 13.686 -4.713 -2.201 1.00 93.38 97 GLU A C 1
ATOM 762 O O . GLU A 1 97 ? 13.628 -3.695 -1.512 1.00 93.38 97 GLU A O 1
ATOM 767 N N . ALA A 1 98 ? 13.247 -4.740 -3.463 1.00 93.44 98 ALA A N 1
ATOM 768 C CA . ALA A 1 98 ? 12.672 -3.577 -4.129 1.00 93.44 98 ALA A CA 1
ATOM 769 C C . ALA A 1 98 ? 11.311 -3.207 -3.526 1.00 93.44 98 ALA A C 1
ATOM 771 O O . ALA A 1 98 ? 11.042 -2.028 -3.301 1.00 93.44 98 ALA A O 1
ATOM 772 N N . ARG A 1 99 ? 10.473 -4.199 -3.194 1.00 93.62 99 ARG A N 1
ATOM 773 C CA . ARG A 1 99 ? 9.180 -3.950 -2.533 1.00 93.62 99 ARG A CA 1
ATOM 774 C C . ARG A 1 99 ? 9.356 -3.287 -1.169 1.00 93.62 99 ARG A C 1
ATOM 776 O O . ARG A 1 99 ? 8.710 -2.282 -0.900 1.00 93.62 99 ARG A O 1
ATOM 783 N N . TYR A 1 100 ? 10.269 -3.795 -0.342 1.00 91.81 100 TYR A N 1
ATOM 784 C CA . TYR A 1 100 ? 10.524 -3.226 0.987 1.00 91.81 100 TYR A CA 1
ATOM 785 C C . TYR A 1 100 ? 11.173 -1.847 0.921 1.00 91.81 100 TYR A C 1
ATOM 787 O O . TYR A 1 100 ? 10.853 -0.983 1.738 1.00 91.81 100 TYR A O 1
ATOM 795 N N . ARG A 1 101 ? 12.022 -1.603 -0.085 1.00 92.75 101 ARG A N 1
ATOM 796 C CA . ARG A 1 101 ? 12.499 -0.250 -0.381 1.00 92.75 101 ARG A CA 1
ATOM 797 C C . ARG A 1 101 ? 11.321 0.677 -0.670 1.00 92.75 101 ARG A C 1
ATOM 799 O O . ARG A 1 101 ? 11.213 1.709 -0.022 1.00 92.75 101 ARG A O 1
ATOM 806 N N . LEU A 1 102 ? 10.410 0.288 -1.566 1.00 93.06 102 LEU A N 1
ATOM 807 C CA . LEU A 1 102 ? 9.219 1.080 -1.895 1.00 93.06 102 LEU A CA 1
ATOM 808 C C . LEU A 1 102 ? 8.323 1.338 -0.677 1.00 93.06 102 LEU A C 1
ATOM 810 O O . LEU A 1 102 ? 7.820 2.447 -0.535 1.00 93.06 102 LEU A O 1
ATOM 814 N N . TYR A 1 103 ? 8.145 0.367 0.222 1.00 91.38 103 TYR A N 1
ATOM 815 C CA . TYR A 1 103 ? 7.410 0.579 1.475 1.00 91.38 103 TYR A CA 1
ATOM 816 C C . TYR A 1 103 ? 8.081 1.618 2.376 1.00 91.38 103 TYR A C 1
ATOM 818 O O . TYR A 1 103 ? 7.398 2.472 2.940 1.00 91.38 103 TYR A O 1
ATOM 826 N N . GLY A 1 104 ? 9.413 1.582 2.474 1.00 89.44 104 GLY A N 1
ATOM 827 C CA . GLY A 1 104 ? 10.184 2.598 3.187 1.00 89.44 104 GLY A CA 1
ATOM 828 C C . GLY A 1 104 ? 10.023 3.987 2.567 1.00 89.44 104 GLY A C 1
ATOM 829 O O . GLY A 1 104 ? 9.775 4.947 3.287 1.00 89.44 104 GLY A O 1
ATOM 830 N N . GLU A 1 105 ? 10.094 4.083 1.236 1.00 87.75 105 GLU A N 1
ATOM 831 C CA . GLU A 1 105 ? 9.871 5.323 0.477 1.00 87.75 105 GLU A CA 1
ATOM 832 C C . GLU A 1 105 ? 8.456 5.891 0.679 1.00 87.75 105 GLU A C 1
ATOM 834 O O . GLU A 1 105 ? 8.270 7.099 0.823 1.00 87.75 105 GLU A O 1
ATOM 839 N N . TRP A 1 106 ? 7.449 5.016 0.725 1.00 86.94 106 TRP A N 1
ATOM 840 C CA . TRP A 1 106 ? 6.041 5.390 0.850 1.00 86.94 106 TRP A CA 1
ATOM 841 C C . TRP A 1 106 ? 5.747 6.133 2.161 1.00 86.94 106 TRP A C 1
ATOM 843 O O . TRP A 1 106 ? 4.883 7.007 2.207 1.00 86.94 106 TRP A O 1
ATOM 853 N N . GLU A 1 107 ? 6.481 5.837 3.227 1.00 79.25 107 GLU A N 1
ATOM 854 C CA . GLU A 1 107 ? 6.272 6.454 4.534 1.00 79.25 107 GLU A CA 1
ATOM 855 C C . GLU A 1 107 ? 7.452 7.306 4.996 1.00 79.25 107 GLU A C 1
ATOM 857 O O . GLU A 1 107 ? 7.701 7.442 6.192 1.00 79.25 107 GLU A O 1
ATOM 862 N N . LYS A 1 108 ? 8.188 7.906 4.061 1.00 82.69 108 LYS A N 1
ATOM 863 C CA . LYS A 1 108 ? 9.252 8.824 4.451 1.00 82.69 108 LYS A CA 1
ATOM 864 C C . LYS A 1 108 ? 8.717 10.084 5.120 1.00 82.69 108 LYS A C 1
ATOM 866 O O . LYS A 1 108 ? 7.732 10.682 4.671 1.00 82.69 108 LYS A O 1
ATOM 871 N N . ASP A 1 109 ? 9.439 10.505 6.154 1.00 73.94 109 ASP A N 1
ATOM 872 C CA . ASP A 1 109 ? 9.179 11.720 6.928 1.00 73.94 109 ASP A CA 1
ATOM 873 C C . ASP A 1 109 ? 9.575 13.009 6.184 1.00 73.94 109 ASP A C 1
ATOM 875 O O . ASP A 1 109 ? 9.167 14.098 6.584 1.00 73.94 109 ASP A O 1
ATOM 879 N N . ASP A 1 110 ? 10.345 12.911 5.096 1.00 79.62 110 ASP A N 1
ATOM 880 C CA . ASP A 1 110 ? 10.796 14.051 4.288 1.00 79.62 110 ASP A CA 1
ATOM 881 C C . ASP A 1 110 ? 9.811 14.455 3.175 1.00 79.62 110 ASP A C 1
ATOM 883 O O . ASP A 1 110 ? 10.134 15.316 2.352 1.00 79.62 110 ASP A O 1
ATOM 887 N N . GLU A 1 111 ? 8.604 13.875 3.165 1.00 86.56 111 GLU A N 1
ATOM 888 C CA . GLU A 1 111 ? 7.533 14.219 2.230 1.00 86.56 111 GLU A CA 1
ATOM 889 C C . GLU A 1 111 ? 7.220 15.722 2.283 1.00 86.56 111 GLU A C 1
ATOM 891 O O . GLU A 1 111 ? 6.895 16.282 3.330 1.00 86.56 111 GLU A O 1
ATOM 896 N N . ARG A 1 112 ? 7.288 16.384 1.125 1.00 84.94 112 ARG A N 1
ATOM 897 C CA . ARG A 1 112 ? 7.086 17.838 1.009 1.00 84.94 112 ARG A CA 1
ATOM 898 C C . ARG A 1 112 ? 5.740 18.203 0.412 1.00 84.94 112 ARG A C 1
ATOM 900 O O . ARG A 1 112 ? 5.359 19.372 0.452 1.00 84.94 112 ARG A O 1
ATOM 907 N N . ASN A 1 113 ? 5.021 17.244 -0.168 1.00 89.94 113 ASN A N 1
ATOM 908 C CA . ASN A 1 113 ? 3.732 17.526 -0.768 1.00 89.94 113 ASN A CA 1
ATOM 909 C C . ASN A 1 113 ? 2.660 17.708 0.325 1.00 89.94 113 ASN A C 1
ATOM 911 O O . ASN A 1 113 ? 2.310 16.739 1.008 1.00 89.94 113 ASN A O 1
ATOM 915 N N . PRO A 1 114 ? 2.063 18.908 0.466 1.00 92.19 114 PRO A N 1
ATOM 916 C CA . PRO A 1 114 ? 1.083 19.172 1.515 1.00 92.19 114 PRO A CA 1
ATOM 917 C C . PRO A 1 114 ? -0.180 18.310 1.388 1.00 92.19 114 PRO A C 1
ATOM 919 O O . PRO A 1 114 ? -0.797 17.995 2.402 1.00 92.19 114 PRO A O 1
ATOM 922 N N . LEU A 1 115 ? -0.557 17.885 0.174 1.00 92.56 115 LEU A N 1
ATOM 923 C CA . LEU A 1 115 ? -1.711 17.004 -0.030 1.00 92.56 115 LEU A CA 1
ATOM 924 C C . LEU A 1 115 ? -1.453 15.607 0.539 1.00 92.56 115 LEU A C 1
ATOM 926 O O . LEU A 1 115 ? -2.333 15.043 1.186 1.00 92.56 115 LEU A O 1
ATOM 930 N N . LEU A 1 116 ? -0.250 15.068 0.330 1.00 92.44 116 LEU A N 1
ATOM 931 C CA . LEU A 1 116 ? 0.133 13.755 0.854 1.00 92.44 116 LEU A CA 1
ATOM 932 C C . LEU A 1 116 ? 0.278 13.802 2.375 1.00 92.44 116 LEU A C 1
ATOM 934 O O . LEU A 1 116 ? -0.253 12.933 3.063 1.00 92.44 116 LEU A O 1
ATOM 938 N N . LEU A 1 117 ? 0.899 14.857 2.912 1.00 93.19 117 LEU A N 1
ATOM 939 C CA . LEU A 1 117 ? 0.982 15.078 4.359 1.00 93.19 117 LEU A CA 1
ATOM 940 C C . LEU A 1 117 ? -0.407 15.151 5.005 1.00 93.19 117 LEU A C 1
ATOM 942 O O . LEU A 1 117 ? -0.657 14.493 6.016 1.00 93.19 117 LEU A O 1
ATOM 946 N N . ALA A 1 118 ? -1.331 15.906 4.403 1.00 93.56 118 ALA A N 1
ATOM 947 C CA . ALA A 1 118 ? -2.704 16.000 4.883 1.00 93.56 118 ALA A CA 1
ATOM 948 C C . ALA A 1 118 ? -3.423 14.644 4.821 1.00 93.56 118 ALA A C 1
ATOM 950 O O . ALA A 1 118 ? -4.037 14.242 5.808 1.00 93.56 118 ALA A O 1
ATOM 951 N N . ALA A 1 119 ? -3.311 13.912 3.708 1.00 92.94 119 ALA A N 1
ATOM 952 C CA . ALA A 1 119 ? -3.930 12.596 3.548 1.00 92.94 119 ALA A CA 1
ATOM 953 C C . ALA A 1 119 ? -3.422 11.584 4.588 1.00 92.94 119 ALA A C 1
ATOM 955 O O . ALA A 1 119 ? -4.231 10.936 5.259 1.00 92.94 119 ALA A O 1
ATOM 956 N N . ARG A 1 120 ? -2.100 11.515 4.803 1.00 92.69 120 ARG A N 1
ATOM 957 C CA . ARG A 1 120 ? -1.490 10.667 5.840 1.00 92.69 120 ARG A CA 1
ATOM 958 C C . ARG A 1 120 ? -1.972 11.057 7.234 1.00 92.69 120 ARG A C 1
ATOM 960 O O . ARG A 1 120 ? -2.339 10.192 8.030 1.00 92.69 120 ARG A O 1
ATOM 967 N N . GLN A 1 121 ? -2.014 12.353 7.541 1.00 93.88 121 GLN A N 1
ATOM 968 C CA . GLN A 1 121 ? -2.449 12.818 8.854 1.00 93.88 121 GLN A CA 1
ATOM 969 C C . GLN A 1 121 ? -3.930 12.518 9.115 1.00 93.88 121 GLN A C 1
ATOM 971 O O . GLN A 1 121 ? -4.274 12.069 10.210 1.00 93.88 121 GLN A O 1
ATOM 976 N N . VAL A 1 122 ? -4.798 12.704 8.118 1.00 95.25 122 VAL A N 1
ATOM 977 C CA . VAL A 1 122 ? -6.218 12.333 8.202 1.00 95.25 122 VAL A CA 1
ATOM 978 C C . VAL A 1 122 ? -6.356 10.829 8.437 1.00 95.25 122 VAL A C 1
ATOM 980 O O . VAL A 1 122 ? -6.986 10.427 9.415 1.00 95.25 122 VAL A O 1
ATOM 983 N N . ALA A 1 123 ? -5.684 9.996 7.634 1.00 94.56 123 ALA A N 1
ATOM 984 C CA . ALA A 1 123 ? -5.719 8.542 7.790 1.00 94.56 123 ALA A CA 1
ATOM 985 C C . ALA A 1 123 ? -5.253 8.096 9.187 1.00 94.56 123 ALA A C 1
ATOM 987 O O . ALA A 1 123 ? -5.893 7.253 9.821 1.00 94.56 123 ALA A O 1
ATOM 988 N N . LYS A 1 124 ? -4.179 8.698 9.708 1.00 95.38 124 LYS A N 1
ATOM 989 C CA . LYS A 1 124 ? -3.653 8.438 11.056 1.00 95.38 124 LYS A CA 1
ATOM 990 C C . LYS A 1 124 ? -4.657 8.801 12.152 1.00 95.38 124 LYS A C 1
ATOM 992 O O . LYS A 1 124 ? -4.872 8.012 13.075 1.00 95.38 124 LYS A O 1
ATOM 997 N N . LEU A 1 125 ? -5.265 9.987 12.080 1.00 96.94 125 LEU A N 1
ATOM 998 C CA . LEU A 1 125 ? -6.238 10.449 13.075 1.00 96.94 125 LEU A CA 1
ATOM 999 C C . LEU A 1 125 ? -7.517 9.609 13.052 1.00 96.94 125 LEU A C 1
ATOM 1001 O O . LEU A 1 125 ? -7.981 9.186 14.114 1.00 96.94 125 LEU A O 1
ATOM 1005 N N . ASP A 1 126 ? -8.044 9.317 11.865 1.00 96.00 126 ASP A N 1
ATOM 1006 C CA . ASP A 1 126 ? -9.252 8.511 11.701 1.00 96.00 126 ASP A CA 1
ATOM 1007 C C . ASP A 1 126 ? -9.033 7.076 12.180 1.00 96.00 126 ASP A C 1
ATOM 1009 O O . ASP A 1 126 ? -9.856 6.543 12.929 1.00 96.00 126 ASP A O 1
ATOM 1013 N N . THR A 1 127 ? -7.878 6.485 11.861 1.00 96.06 127 THR A N 1
ATOM 1014 C CA . THR A 1 127 ? -7.498 5.157 12.361 1.00 96.06 127 THR A CA 1
ATOM 1015 C C . THR A 1 127 ? -7.468 5.142 13.885 1.00 96.06 127 THR A C 1
ATOM 1017 O O . THR A 1 127 ? -8.133 4.313 14.503 1.00 96.06 127 THR A O 1
ATOM 1020 N N . ARG A 1 128 ? -6.786 6.104 14.526 1.00 95.75 128 ARG A N 1
ATOM 1021 C CA . ARG A 1 128 ? -6.766 6.215 15.998 1.00 95.75 128 ARG A CA 1
ATOM 1022 C C . ARG A 1 128 ? -8.167 6.363 16.581 1.00 95.75 128 ARG A C 1
ATOM 1024 O O . ARG A 1 128 ? -8.471 5.766 17.611 1.00 95.75 128 ARG A O 1
ATOM 1031 N N . ARG A 1 129 ? -9.024 7.164 15.947 1.00 96.06 129 ARG A N 1
ATOM 1032 C CA . ARG A 1 129 ? -10.396 7.399 16.407 1.00 96.06 129 ARG A CA 1
ATOM 1033 C C . ARG A 1 129 ? -11.239 6.128 16.364 1.00 96.06 129 ARG A C 1
ATOM 1035 O O . ARG A 1 129 ? -12.027 5.906 17.281 1.00 96.06 129 ARG A O 1
ATOM 1042 N N . ILE A 1 130 ? -11.076 5.318 15.320 1.00 94.75 130 ILE A N 1
ATOM 1043 C CA . ILE A 1 130 ? -11.775 4.040 15.184 1.00 94.75 130 ILE A CA 1
ATOM 1044 C C . ILE A 1 130 ? -11.242 3.032 16.205 1.00 94.75 130 ILE A C 1
ATOM 1046 O O . ILE A 1 130 ? -12.035 2.441 16.934 1.00 94.75 130 ILE A O 1
ATOM 1050 N N . LEU A 1 131 ? -9.918 2.893 16.312 1.00 93.75 131 LEU A N 1
ATOM 1051 C CA . LEU A 1 131 ? -9.274 1.950 17.229 1.00 93.75 131 LEU A CA 1
ATOM 1052 C C . LEU A 1 131 ? -9.654 2.199 18.695 1.00 93.75 131 LEU A C 1
ATOM 1054 O O . LEU A 1 131 ? -9.951 1.248 19.406 1.00 93.75 131 LEU A O 1
ATOM 1058 N N . LYS A 1 132 ? -9.769 3.463 19.126 1.00 92.62 132 LYS A N 1
ATOM 1059 C CA . LYS A 1 132 ? -10.230 3.826 20.484 1.00 92.62 132 LYS A CA 1
ATOM 1060 C C . LYS A 1 132 ? -11.631 3.326 20.843 1.00 92.62 132 LYS A C 1
ATOM 1062 O O . LYS A 1 132 ? -11.990 3.316 22.014 1.00 92.62 132 LYS A O 1
ATOM 1067 N N . ARG A 1 133 ? -12.455 3.007 19.846 1.00 93.44 133 ARG A N 1
ATOM 1068 C CA . ARG A 1 133 ? -13.840 2.552 20.026 1.00 93.44 133 ARG A CA 1
ATOM 1069 C C . ARG A 1 133 ? -14.006 1.083 19.657 1.00 93.44 133 ARG A C 1
ATOM 1071 O O . ARG A 1 133 ? -15.118 0.580 19.766 1.00 93.44 133 ARG A O 1
ATOM 1078 N N . LEU A 1 134 ? -12.952 0.428 19.172 1.00 91.19 134 LEU A N 1
ATOM 1079 C CA . LEU A 1 134 ? -13.024 -0.919 18.633 1.00 91.19 134 LEU A CA 1
ATOM 1080 C C . LEU A 1 134 ? -13.237 -1.928 19.763 1.00 91.19 134 LEU A C 1
ATOM 1082 O O . LEU A 1 134 ? -12.373 -2.126 20.610 1.00 91.19 134 LEU A O 1
ATOM 1086 N N . ALA A 1 135 ? -14.395 -2.577 19.745 1.00 88.88 135 ALA A N 1
ATOM 1087 C CA . ALA A 1 135 ? -14.808 -3.579 20.711 1.00 88.88 135 ALA A CA 1
ATOM 1088 C C . ALA A 1 135 ? -15.571 -4.712 20.010 1.00 88.88 135 ALA A C 1
ATOM 1090 O O . ALA A 1 135 ? -16.000 -4.596 18.860 1.00 88.88 135 ALA A O 1
ATOM 1091 N N . LYS A 1 136 ? -15.783 -5.828 20.715 1.00 86.25 136 LYS A N 1
ATOM 1092 C CA . LYS A 1 136 ? -16.457 -7.018 20.165 1.00 86.25 136 LYS A CA 1
ATOM 1093 C C . LYS A 1 136 ? -17.851 -6.709 19.597 1.00 86.25 136 LYS A C 1
ATOM 1095 O O . LYS A 1 136 ? -18.228 -7.233 18.553 1.00 86.25 136 LYS A O 1
ATOM 1100 N N . GLU A 1 137 ? -18.594 -5.831 20.262 1.00 90.56 137 GLU A N 1
ATOM 1101 C CA . GLU A 1 137 ? -19.961 -5.424 19.905 1.00 90.56 137 GLU A CA 1
ATOM 1102 C C . GLU A 1 137 ? -20.059 -4.608 18.606 1.00 90.56 137 GLU A C 1
ATOM 1104 O O . GLU A 1 137 ? -21.046 -4.707 17.880 1.00 90.56 137 GLU A O 1
ATOM 1109 N N . ASN A 1 138 ? -19.023 -3.837 18.270 1.00 89.44 138 ASN A N 1
ATOM 1110 C CA . ASN A 1 138 ? -19.003 -2.939 17.113 1.00 89.44 138 ASN A CA 1
ATOM 1111 C C . ASN A 1 138 ? -17.901 -3.295 16.097 1.00 89.44 138 ASN A C 1
ATOM 1113 O O . ASN A 1 138 ? -17.616 -2.529 15.172 1.00 89.44 138 ASN A O 1
ATOM 1117 N N . LEU A 1 139 ? -17.339 -4.498 16.224 1.00 90.31 139 LEU A N 1
ATOM 1118 C CA . LEU A 1 139 ? -16.263 -5.026 15.396 1.00 90.31 139 LEU A CA 1
ATOM 1119 C C . LEU A 1 139 ? -16.581 -4.967 13.897 1.00 90.31 139 LEU A C 1
ATOM 1121 O O . LEU A 1 139 ? -15.752 -4.537 13.104 1.00 90.31 139 LEU A O 1
ATOM 1125 N N . LYS A 1 140 ? -17.786 -5.386 13.485 1.00 89.56 140 LYS A N 1
ATOM 1126 C CA . LYS A 1 140 ? -18.166 -5.428 12.060 1.00 89.56 140 LYS A CA 1
ATOM 1127 C C . LYS A 1 140 ? -18.181 -4.036 11.407 1.00 89.56 140 LYS A C 1
ATOM 1129 O O . LYS A 1 140 ? -17.555 -3.874 10.359 1.00 89.56 140 LYS A O 1
ATOM 1134 N N . PRO A 1 141 ? -18.902 -3.027 11.940 1.00 93.31 141 PRO A N 1
ATOM 1135 C CA . PRO A 1 141 ? -18.897 -1.697 11.339 1.00 93.31 141 PRO A CA 1
ATOM 1136 C C . PRO A 1 141 ? -17.527 -1.016 11.434 1.00 93.31 141 PRO A C 1
ATOM 1138 O O . PRO A 1 141 ? -17.058 -0.507 10.419 1.00 93.31 141 PRO A O 1
ATOM 1141 N N . LEU A 1 142 ? -16.859 -1.049 12.593 1.00 92.69 142 LEU A N 1
ATOM 1142 C CA . LEU A 1 142 ? -15.577 -0.360 12.773 1.00 92.69 142 LEU A CA 1
ATOM 1143 C C . LEU A 1 142 ? -14.425 -1.047 12.032 1.00 92.69 142 LEU A C 1
ATOM 1145 O O . LEU A 1 142 ? -13.627 -0.361 11.401 1.00 92.69 142 LEU A O 1
ATOM 1149 N N . GLY A 1 143 ? -14.380 -2.380 12.008 1.00 91.38 143 GLY A N 1
ATOM 1150 C CA . GLY A 1 143 ? -13.391 -3.138 11.239 1.00 91.38 143 GLY A CA 1
ATOM 1151 C C . GLY A 1 143 ? -13.465 -2.837 9.742 1.00 91.38 143 GLY A C 1
ATOM 1152 O O . GLY A 1 143 ? -12.443 -2.576 9.115 1.00 91.38 143 GLY A O 1
ATOM 1153 N N . ARG A 1 144 ? -14.677 -2.731 9.175 1.00 91.94 144 ARG A N 1
ATOM 1154 C CA . ARG A 1 144 ? -14.857 -2.293 7.779 1.00 91.94 144 ARG A CA 1
ATOM 1155 C C . ARG A 1 144 ? -14.415 -0.850 7.539 1.00 91.94 144 ARG A C 1
ATOM 1157 O O . ARG A 1 144 ? -13.919 -0.545 6.458 1.00 91.94 144 ARG A O 1
ATOM 1164 N N . MET A 1 145 ? -14.583 0.041 8.517 1.00 92.94 145 MET A N 1
ATOM 1165 C CA . MET A 1 145 ? -14.078 1.414 8.408 1.00 92.94 145 MET A CA 1
ATOM 1166 C C . MET A 1 145 ? -12.548 1.452 8.403 1.00 92.94 145 MET A C 1
ATOM 1168 O O . MET A 1 145 ? -11.977 2.152 7.570 1.00 92.94 145 MET A O 1
ATOM 1172 N N . VAL A 1 146 ? -11.887 0.674 9.269 1.00 92.56 146 VAL A N 1
ATOM 1173 C CA . VAL A 1 146 ? -10.419 0.538 9.252 1.00 92.56 146 VAL A CA 1
ATOM 1174 C C . VAL A 1 146 ? -9.955 -0.031 7.916 1.00 92.56 146 VAL A C 1
ATOM 1176 O O . VAL A 1 146 ? -9.056 0.536 7.303 1.00 92.56 146 VAL A O 1
ATOM 1179 N N . ALA A 1 147 ? -10.605 -1.086 7.418 1.00 91.06 147 ALA A N 1
ATOM 1180 C CA . ALA A 1 147 ? -10.255 -1.672 6.129 1.00 91.06 147 ALA A CA 1
ATOM 1181 C C . ALA A 1 147 ? -10.383 -0.669 4.978 1.00 91.06 147 ALA A C 1
ATOM 1183 O O . ALA A 1 147 ? -9.477 -0.529 4.158 1.00 91.06 147 ALA A O 1
ATOM 1184 N N . LYS A 1 148 ? -11.457 0.127 4.980 1.00 91.12 148 LYS A N 1
ATOM 1185 C CA . LYS A 1 148 ? -11.651 1.207 4.012 1.00 91.12 148 LYS A CA 1
ATOM 1186 C C . LYS A 1 148 ? -10.490 2.210 4.028 1.00 91.12 148 LYS A C 1
ATOM 1188 O O . LYS A 1 148 ? -10.032 2.611 2.962 1.00 91.12 148 LYS A O 1
ATOM 1193 N N . LEU A 1 149 ? -9.994 2.595 5.206 1.00 92.25 149 LEU A N 1
ATOM 1194 C CA . LEU A 1 149 ? -8.820 3.470 5.322 1.00 92.25 149 LEU A CA 1
ATOM 1195 C C . LEU A 1 149 ? -7.543 2.778 4.827 1.00 92.25 149 LEU A C 1
ATOM 1197 O O . LEU A 1 149 ? -6.766 3.391 4.094 1.00 92.25 149 LEU A O 1
ATOM 1201 N N . ALA A 1 150 ? -7.350 1.505 5.180 1.00 91.69 150 ALA A N 1
ATOM 1202 C CA . ALA A 1 150 ? -6.181 0.716 4.798 1.00 91.69 150 ALA A CA 1
ATOM 1203 C C . ALA A 1 150 ? -6.065 0.508 3.280 1.00 91.69 150 ALA A C 1
ATOM 1205 O O . ALA A 1 150 ? -4.956 0.419 2.765 1.00 91.69 150 ALA A O 1
ATOM 1206 N N . HIS A 1 151 ? -7.177 0.492 2.539 1.00 89.06 151 HIS A N 1
ATOM 1207 C CA . HIS A 1 151 ? -7.137 0.417 1.073 1.00 89.06 151 HIS A CA 1
ATOM 1208 C C . HIS A 1 151 ? -6.574 1.678 0.407 1.00 89.06 151 HIS A C 1
ATOM 1210 O O . HIS A 1 151 ? -6.043 1.592 -0.696 1.00 89.06 151 HIS A O 1
ATOM 1216 N N . ALA A 1 152 ? -6.716 2.843 1.043 1.00 87.56 152 ALA A N 1
ATOM 1217 C CA . ALA A 1 152 ? -6.176 4.102 0.530 1.00 87.56 152 ALA A CA 1
ATOM 1218 C C . ALA A 1 152 ? -4.765 4.380 1.075 1.00 87.56 152 ALA A C 1
ATOM 1220 O O . ALA A 1 152 ? -3.887 4.823 0.344 1.00 87.56 152 ALA A O 1
ATOM 1221 N N . ASN A 1 153 ? -4.536 4.110 2.364 1.00 91.25 153 ASN A N 1
ATOM 1222 C CA . ASN A 1 153 ? -3.304 4.469 3.070 1.00 91.25 153 ASN A CA 1
ATOM 1223 C C . ASN A 1 153 ? -2.771 3.291 3.915 1.00 91.25 153 ASN A C 1
ATOM 1225 O O . ASN A 1 153 ? -2.732 3.399 5.143 1.00 91.25 153 ASN A O 1
ATOM 1229 N N . PRO A 1 154 ? -2.366 2.160 3.302 1.00 91.06 154 PRO A N 1
ATOM 1230 C CA . PRO A 1 154 ? -2.032 0.933 4.031 1.00 91.06 154 PRO A CA 1
ATOM 1231 C C . PRO A 1 154 ? -0.884 1.131 5.026 1.00 91.06 154 PRO A C 1
ATOM 1233 O O . PRO A 1 154 ? -1.067 0.845 6.206 1.00 91.06 154 PRO A O 1
ATOM 1236 N N . MET A 1 155 ? 0.244 1.710 4.594 1.00 91.56 155 MET A N 1
ATOM 1237 C CA . MET A 1 155 ? 1.426 1.932 5.446 1.00 91.56 155 MET A CA 1
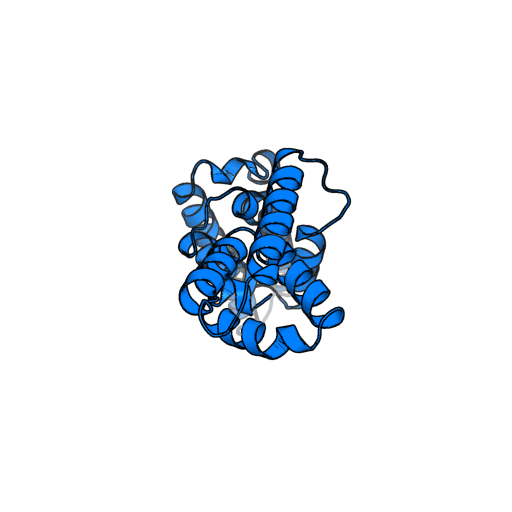ATOM 1238 C C . MET A 1 155 ? 1.087 2.718 6.719 1.00 91.56 155 MET A C 1
ATOM 1240 O O . MET A 1 155 ? 1.325 2.259 7.835 1.00 91.56 155 MET A O 1
ATOM 1244 N N . THR A 1 156 ? 0.455 3.886 6.562 1.00 92.62 156 THR A N 1
ATOM 1245 C CA . THR A 1 156 ? 0.112 4.766 7.686 1.00 92.62 156 THR A CA 1
ATOM 1246 C C . THR A 1 156 ? -0.895 4.123 8.636 1.00 92.62 156 THR A C 1
ATOM 1248 O O . THR A 1 156 ? -0.784 4.271 9.857 1.00 92.62 156 THR A O 1
ATOM 1251 N N . VAL A 1 157 ? -1.889 3.415 8.094 1.00 94.06 157 VAL A N 1
ATOM 1252 C CA . VAL A 1 157 ? -2.931 2.742 8.879 1.00 94.06 157 VAL A CA 1
ATOM 1253 C C . VAL A 1 157 ? -2.328 1.579 9.669 1.00 94.06 157 VAL A C 1
ATOM 1255 O O . VAL A 1 157 ? -2.514 1.521 10.885 1.00 94.06 157 VAL A O 1
ATOM 1258 N N . LEU A 1 158 ? -1.538 0.718 9.022 1.00 93.31 158 LEU A N 1
ATOM 1259 C CA . LEU A 1 158 ? -0.887 -0.430 9.657 1.00 93.31 158 LEU A CA 1
ATOM 1260 C C . LEU A 1 158 ? 0.126 0.006 10.716 1.00 93.31 158 LEU A C 1
ATOM 1262 O O . LEU A 1 158 ? 0.038 -0.466 11.848 1.00 93.31 158 LEU A O 1
ATOM 1266 N N . ARG A 1 159 ? 1.000 0.982 10.428 1.00 93.19 159 ARG A N 1
ATOM 1267 C CA . ARG A 1 159 ? 1.908 1.537 11.447 1.00 93.19 159 ARG A CA 1
ATOM 1268 C C . ARG A 1 159 ? 1.139 2.085 12.641 1.00 93.19 159 ARG A C 1
ATOM 1270 O O . ARG A 1 159 ? 1.526 1.886 13.791 1.00 93.19 159 ARG A O 1
ATOM 1277 N N . THR A 1 160 ? 0.042 2.795 12.387 1.00 94.69 160 THR A N 1
ATOM 1278 C CA . THR A 1 160 ? -0.787 3.346 13.463 1.00 94.69 160 THR A CA 1
ATOM 1279 C C . THR A 1 160 ? -1.386 2.237 14.322 1.00 94.69 160 THR A C 1
ATOM 1281 O O . THR A 1 160 ? -1.395 2.382 15.542 1.00 94.69 160 THR A O 1
ATOM 1284 N N . ILE A 1 161 ? -1.847 1.140 13.716 1.00 94.69 161 ILE A N 1
ATOM 1285 C CA . ILE A 1 161 ? -2.366 -0.025 14.438 1.00 94.69 161 ILE A CA 1
ATOM 1286 C C . ILE A 1 161 ? -1.267 -0.691 15.268 1.00 94.69 161 ILE A C 1
ATOM 1288 O O . ILE A 1 161 ? -1.485 -0.895 16.459 1.00 94.69 161 ILE A O 1
ATOM 1292 N N . VAL A 1 162 ? -0.095 -0.960 14.679 1.00 94.31 162 VAL A N 1
ATOM 1293 C CA . VAL A 1 162 ? 1.060 -1.559 15.374 1.00 94.31 162 VAL A CA 1
ATOM 1294 C C . VAL A 1 162 ? 1.426 -0.736 16.611 1.00 94.31 162 VAL A C 1
ATOM 1296 O O . VAL A 1 162 ? 1.442 -1.258 17.722 1.00 94.31 162 VAL A O 1
ATOM 1299 N N . ASN A 1 163 ? 1.558 0.583 16.457 1.00 94.12 163 ASN A N 1
ATOM 1300 C CA . ASN A 1 163 ? 1.840 1.481 17.577 1.00 94.12 163 ASN A CA 1
ATOM 1301 C C . ASN A 1 163 ? 0.756 1.447 18.675 1.00 94.12 163 ASN A C 1
ATOM 1303 O O . ASN A 1 163 ? 1.051 1.717 19.837 1.00 94.12 163 ASN A O 1
ATOM 1307 N N . GLN A 1 164 ? -0.515 1.189 18.334 1.00 93.56 164 GLN A N 1
ATOM 1308 C CA . GLN A 1 164 ? -1.578 1.057 19.338 1.00 93.56 164 GLN A CA 1
ATOM 1309 C C . GLN A 1 164 ? -1.515 -0.288 20.065 1.00 93.56 164 GLN A C 1
ATOM 1311 O O . GLN A 1 164 ? -1.634 -0.298 21.285 1.00 93.56 164 GLN A O 1
ATOM 1316 N N . ILE A 1 165 ? -1.302 -1.400 19.358 1.00 93.69 165 ILE A N 1
ATOM 1317 C CA . ILE A 1 165 ? -1.239 -2.729 19.992 1.00 93.69 165 ILE A CA 1
ATOM 1318 C C . ILE A 1 165 ? 0.030 -2.920 20.833 1.00 93.69 165 ILE A C 1
ATOM 1320 O O . ILE A 1 165 ? -0.005 -3.641 21.829 1.00 93.69 165 ILE A O 1
ATOM 1324 N N . GLU A 1 166 ? 1.134 -2.256 20.474 1.00 93.81 166 GLU A N 1
ATOM 1325 C CA . GLU A 1 166 ? 2.357 -2.229 21.285 1.00 93.81 166 GLU A CA 1
ATOM 1326 C C . GLU A 1 166 ? 2.133 -1.502 22.616 1.00 93.81 166 GLU A C 1
ATOM 1328 O O . GLU A 1 166 ? 2.609 -1.954 23.657 1.00 93.81 166 GLU A O 1
ATOM 1333 N N . ALA A 1 167 ? 1.371 -0.404 22.592 1.00 93.50 167 ALA A N 1
ATOM 1334 C CA . ALA A 1 167 ? 1.028 0.365 23.785 1.00 93.50 167 ALA A CA 1
ATOM 1335 C C . ALA A 1 167 ? -0.079 -0.294 24.633 1.00 93.50 167 ALA A C 1
ATOM 1337 O O . ALA A 1 167 ? -0.060 -0.178 25.858 1.00 93.50 167 ALA A O 1
ATOM 1338 N N . TYR A 1 168 ? -1.029 -0.990 23.997 1.00 92.31 168 TYR A N 1
ATOM 1339 C CA . TYR A 1 168 ? -2.238 -1.537 24.622 1.00 92.31 168 TYR A CA 1
ATOM 1340 C C . TYR A 1 168 ? -2.482 -2.984 24.165 1.00 92.31 168 TYR A C 1
ATOM 1342 O O . TYR A 1 168 ? -3.120 -3.250 23.144 1.00 92.31 168 TYR A O 1
ATOM 1350 N N . ARG A 1 169 ? -1.960 -3.955 24.927 1.00 89.25 169 ARG A N 1
ATOM 1351 C CA . ARG A 1 169 ? -2.016 -5.387 24.562 1.00 89.25 169 ARG A CA 1
ATOM 1352 C C . ARG A 1 169 ? -3.434 -5.965 24.527 1.00 89.25 169 ARG A C 1
ATOM 1354 O O . ARG A 1 169 ? -3.689 -6.924 23.804 1.00 89.25 169 ARG A O 1
ATOM 1361 N N . ASP A 1 170 ? -4.357 -5.392 25.285 1.00 90.19 170 ASP A N 1
ATOM 1362 C CA . ASP A 1 170 ? -5.781 -5.741 25.298 1.00 90.19 170 ASP A CA 1
ATOM 1363 C C . ASP A 1 170 ? -6.486 -5.427 23.968 1.00 90.19 170 ASP A C 1
ATOM 1365 O O . ASP A 1 170 ? -7.510 -6.032 23.652 1.00 90.19 170 ASP A O 1
ATOM 1369 N N . MET A 1 171 ? -5.903 -4.551 23.143 1.00 89.06 171 MET A N 1
ATOM 1370 C CA . MET A 1 171 ? -6.399 -4.262 21.798 1.00 89.06 171 MET A CA 1
ATOM 1371 C C . MET A 1 171 ? -6.050 -5.346 20.771 1.00 89.06 171 MET A C 1
ATOM 1373 O O . MET A 1 171 ? -6.621 -5.337 19.681 1.00 89.06 171 MET A O 1
ATOM 1377 N N . ILE A 1 172 ? -5.155 -6.293 21.079 1.00 91.06 172 ILE A N 1
ATOM 1378 C CA . ILE A 1 172 ? -4.716 -7.313 20.113 1.00 91.06 172 ILE A CA 1
ATOM 1379 C C . ILE A 1 172 ? -5.894 -8.174 19.615 1.00 91.06 172 ILE A C 1
ATOM 1381 O O . ILE A 1 172 ? -6.097 -8.215 18.400 1.00 91.06 172 ILE A O 1
ATOM 1385 N N . PRO A 1 173 ? -6.718 -8.819 20.475 1.00 91.44 173 PRO A N 1
ATOM 1386 C CA . PRO A 1 173 ? -7.826 -9.649 19.998 1.00 91.44 173 PRO A CA 1
ATOM 1387 C C . PRO A 1 173 ? -8.826 -8.921 19.078 1.00 91.44 173 PRO A C 1
ATOM 1389 O O . PRO A 1 173 ? -9.082 -9.428 17.984 1.00 91.44 173 PRO A O 1
ATOM 1392 N N . PRO A 1 174 ? -9.372 -7.733 19.432 1.00 90.50 174 PRO A N 1
ATOM 1393 C CA . PRO A 1 174 ? -10.313 -7.044 18.551 1.00 90.50 174 PRO A CA 1
ATOM 1394 C C . PRO A 1 174 ? -9.663 -6.532 17.256 1.00 90.50 174 PRO A C 1
ATOM 1396 O O . PRO A 1 174 ? -10.333 -6.496 16.225 1.00 90.50 174 PRO A O 1
ATOM 1399 N N . VAL A 1 175 ? -8.376 -6.165 17.273 1.00 90.62 175 VAL A N 1
ATOM 1400 C CA . VAL A 1 175 ? -7.640 -5.756 16.064 1.00 90.62 175 VAL A CA 1
ATOM 1401 C C . VAL A 1 175 ? -7.440 -6.932 15.109 1.00 90.62 175 VAL A C 1
ATOM 1403 O O . VAL A 1 175 ? -7.746 -6.804 13.925 1.00 90.62 175 VAL A O 1
ATOM 1406 N N . VAL A 1 176 ? -6.999 -8.088 15.612 1.00 90.56 176 VAL A N 1
ATOM 1407 C CA . VAL A 1 176 ? -6.831 -9.308 14.801 1.00 90.56 176 VAL A CA 1
ATOM 1408 C C . VAL A 1 176 ? -8.160 -9.727 14.174 1.00 90.56 176 VAL A C 1
ATOM 1410 O O . VAL A 1 176 ? -8.224 -10.070 12.995 1.00 90.56 176 VAL A O 1
ATOM 1413 N N . ASP A 1 177 ? -9.254 -9.634 14.927 1.00 88.25 177 ASP A N 1
ATOM 1414 C CA . ASP A 1 177 ? -10.584 -9.913 14.396 1.00 88.25 177 ASP A CA 1
ATOM 1415 C C . ASP A 1 177 ? -11.042 -8.892 13.340 1.00 88.25 177 ASP A C 1
ATOM 1417 O O . ASP A 1 177 ? -11.765 -9.253 12.407 1.00 88.25 177 ASP A O 1
ATOM 1421 N N . ALA A 1 178 ? -10.623 -7.629 13.452 1.00 87.81 178 ALA A N 1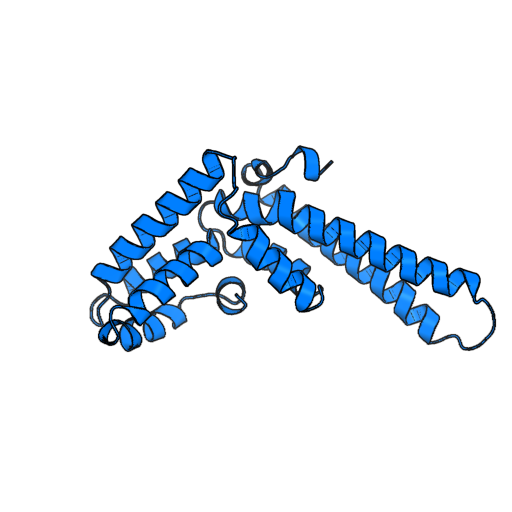
ATOM 1422 C CA . ALA A 1 178 ? -10.913 -6.597 12.460 1.00 87.81 178 ALA A CA 1
ATOM 1423 C C . ALA A 1 178 ? -10.107 -6.791 11.166 1.00 87.81 178 ALA A C 1
ATOM 1425 O O . ALA A 1 178 ? -10.583 -6.421 10.092 1.00 87.81 178 ALA A O 1
ATOM 1426 N N . PHE A 1 179 ? -8.925 -7.410 11.239 1.00 86.94 179 PHE A N 1
ATOM 1427 C CA . PHE A 1 179 ? -8.079 -7.672 10.070 1.00 86.94 179 PHE A CA 1
ATOM 1428 C C . PHE A 1 179 ? -8.706 -8.654 9.080 1.00 86.94 179 PHE A C 1
ATOM 1430 O O . PHE A 1 179 ? -8.387 -8.594 7.901 1.00 86.94 179 PHE A O 1
ATOM 1437 N N . LYS A 1 180 ? -9.702 -9.445 9.499 1.00 85.75 180 LYS A N 1
ATOM 1438 C CA . LYS A 1 180 ? -10.525 -10.279 8.601 1.00 85.75 180 LYS A CA 1
ATOM 1439 C C . LYS A 1 180 ? -11.248 -9.484 7.502 1.00 85.75 180 LYS A C 1
ATOM 1441 O O . LYS A 1 180 ? -11.781 -10.084 6.575 1.00 85.75 180 LYS A O 1
ATOM 1446 N N . TYR A 1 181 ? -11.335 -8.157 7.632 1.00 83.31 181 TYR A N 1
ATOM 1447 C CA . TYR A 1 181 ? -11.932 -7.274 6.629 1.00 83.31 181 TYR A CA 1
ATOM 1448 C C . TYR A 1 181 ? -10.907 -6.607 5.701 1.00 83.31 181 TYR A C 1
ATOM 1450 O O . TYR A 1 181 ? -11.321 -5.891 4.791 1.00 83.31 181 TYR A O 1
ATOM 1458 N N . LEU A 1 182 ? -9.602 -6.793 5.928 1.00 76.81 182 LEU A N 1
ATOM 1459 C CA . LEU A 1 182 ? -8.556 -6.305 5.029 1.00 76.81 182 LEU A CA 1
ATOM 1460 C C . LEU A 1 182 ? -8.507 -7.168 3.755 1.00 76.81 182 LEU A C 1
ATOM 1462 O O . LEU A 1 182 ? -8.961 -8.305 3.741 1.00 76.81 182 LEU A O 1
ATOM 1466 N N . THR A 1 183 ? -8.019 -6.596 2.653 1.00 66.44 183 THR A N 1
ATOM 1467 C CA . THR A 1 183 ? -7.783 -7.321 1.388 1.00 66.44 183 THR A CA 1
ATOM 1468 C C . THR A 1 183 ? -6.289 -7.536 1.183 1.00 66.44 183 THR A C 1
ATOM 1470 O O . THR A 1 183 ? -5.501 -6.758 1.714 1.00 66.44 183 THR A O 1
ATOM 1473 N N . GLN A 1 184 ? -5.917 -8.457 0.289 1.00 56.38 184 GLN A N 1
ATOM 1474 C CA . GLN A 1 184 ? -4.538 -8.845 -0.060 1.00 56.38 184 GLN A CA 1
ATOM 1475 C C . GLN A 1 184 ? -3.493 -7.713 -0.102 1.00 56.38 184 GLN A C 1
ATOM 1477 O O . GLN A 1 184 ? -2.398 -7.880 0.417 1.00 56.38 184 GLN A O 1
ATOM 1482 N N . VAL A 1 185 ? -3.806 -6.540 -0.665 1.00 48.97 185 VAL A N 1
ATOM 1483 C CA . VAL A 1 185 ? -2.853 -5.406 -0.745 1.00 48.97 185 VAL A CA 1
ATOM 1484 C C . VAL A 1 185 ? -2.512 -4.814 0.621 1.00 48.97 185 VAL A C 1
ATOM 1486 O O . VAL A 1 185 ? -1.397 -4.363 0.844 1.00 48.97 185 VAL A O 1
ATOM 1489 N N . SER A 1 186 ? -3.474 -4.813 1.538 1.00 53.59 186 SER A N 1
ATOM 1490 C CA . SER A 1 186 ? -3.270 -4.409 2.928 1.00 53.59 186 SER A CA 1
ATOM 1491 C C . SER A 1 186 ? -2.728 -5.554 3.790 1.00 53.59 186 SER A C 1
ATOM 1493 O O . SER A 1 186 ? -2.317 -5.296 4.910 1.00 53.59 186 SER A O 1
ATOM 1495 N N . GLU A 1 187 ? -2.753 -6.797 3.300 1.00 47.97 187 GLU A N 1
ATOM 1496 C CA . GLU A 1 187 ? -2.219 -7.982 3.992 1.00 47.97 187 GLU A CA 1
ATOM 1497 C C . GLU A 1 187 ? -0.759 -8.280 3.616 1.00 47.97 187 GLU A C 1
ATOM 1499 O O . GLU A 1 187 ? -0.058 -8.950 4.368 1.00 47.97 187 GLU A O 1
ATOM 1504 N N . ALA A 1 188 ? -0.301 -7.819 2.448 1.00 42.19 188 ALA A N 1
ATOM 1505 C CA . ALA A 1 188 ? 1.052 -8.060 1.943 1.00 42.19 188 ALA A CA 1
ATOM 1506 C C . ALA A 1 188 ? 2.072 -6.956 2.297 1.00 42.19 188 ALA A C 1
ATOM 1508 O O . ALA A 1 188 ? 3.234 -7.013 1.870 1.00 42.19 188 ALA A O 1
ATOM 1509 N N . VAL A 1 189 ? 1.615 -5.950 3.044 1.00 44.19 189 VAL A N 1
ATOM 1510 C CA . VAL A 1 189 ? 2.406 -4.908 3.711 1.00 44.19 189 VAL A CA 1
ATOM 1511 C C . VAL A 1 189 ? 2.547 -5.293 5.176 1.00 44.19 189 VAL A C 1
ATOM 1513 O O . VAL A 1 189 ? 3.693 -5.257 5.673 1.00 44.19 189 VAL A O 1
#

Foldseek 3Di:
DLLVCFLVCLVPLPVLLVVLVVLLVLLVVLVVLQVVVVPDPDDDPPSNVVSVVVNVVSLVVLLSSLLGYLLSNLLLHQQDLSSLVSSCSNLVSDDPVSNVVSLCSSDDPPDDDVSSVVSLVVLLVLLVVLLVVQDPVCLVVSLLVLQSSCSRRLSSNVVSVVVVCVVPVVSVVSNVSSCVNHDPSSVVD

Organism: Eutrema salsugineum (NCBI:txid72664)